Protein AF-A0A949B3C5-F1 (afdb_monomer_lite)

Secondary structure (DSSP, 8-state):
--HHHHH-SSTT-HHHHHHHHHHHHHHHHHHHHHHHHHHHHHHHHHHHHHHHHHHHHHHHHHHHHHHHHHHHHHHHHHHHHHHHHHHHHHHHHHHHHHHHHTHHHHHHHHHHHHHHHHHHHHHH-PPPPPPPTHHHHHHHHTTS-----HHHHHHHHHHHHHHHHHHHHHHHHHHHHHHHHHHHHHHHHHHHHHHHHHHHHHHHHHHHHHHHH-

Sequence (214 aa):
MSLTDLLNIVPGYPLLSILIWFVVAIAMLYLARYPAHRAIKSLSRVIHHGMRLASRSVLLAEERLVHRNKEVLLAAGRESLERLIEREFQRVDAVVKRDLSGYPALQHTLAEQITRIDEDYRESAELPPPPPTWVNAVKAIVKIPFNNDPTVANIFKEIHKSITKQYKSTMDEYRKSTGARHALLRQMMPYWRKLTQTLDQVGKKISGLQERAT

Foldseek 3Di:
DDPVVVQCPDPPDNPVSVVVVVVVVVVVVVVCVVVVVVVVVVVVVVVVVVVVVVVVVVVVVVVVVVVVVVVVVVVVVVVVVVVVVVVVVVVLVVVCCVLCVCVVVLVVLLVVLVVLLVVLVVLLDDDPDPDDPCVVVVVVLVPDDDPPDVVVVVVVVVVVVVVVVVVVVVVVVVVVSVVVNVVSVVVSVVSVVVNVVSVVVVVVSVVVSVVVVD

Structure (mmCIF, N/CA/C/O backbone):
data_AF-A0A949B3C5-F1
#
_entry.id   AF-A0A949B3C5-F1
#
loop_
_atom_site.group_PDB
_atom_site.id
_atom_site.type_symbol
_atom_site.label_atom_id
_atom_site.label_alt_id
_atom_site.label_comp_id
_atom_site.label_asym_id
_atom_site.label_entity_id
_atom_site.label_seq_id
_atom_site.pdbx_PDB_ins_code
_atom_site.Cartn_x
_atom_site.Cartn_y
_atom_site.Cartn_z
_atom_site.occupancy
_atom_site.B_iso_or_equiv
_atom_site.auth_seq_id
_atom_site.auth_comp_id
_atom_site.auth_asym_id
_atom_site.auth_atom_id
_atom_site.pdbx_PDB_model_num
ATOM 1 N N . MET A 1 1 ? 29.087 26.812 -85.350 1.00 53.78 1 MET A N 1
ATOM 2 C CA . MET A 1 1 ? 29.737 25.620 -85.934 1.00 53.78 1 MET A CA 1
ATOM 3 C C . MET A 1 1 ? 28.791 24.457 -85.746 1.00 53.78 1 MET A C 1
ATOM 5 O O . MET A 1 1 ? 28.348 24.253 -84.619 1.00 53.78 1 MET A O 1
ATOM 9 N N . SER A 1 2 ? 28.386 23.788 -86.824 1.00 62.84 2 SER A N 1
ATOM 10 C CA . SER A 1 2 ? 27.485 22.639 -86.708 1.00 62.84 2 SER A CA 1
ATOM 11 C C . SER A 1 2 ? 28.242 21.454 -86.086 1.00 62.84 2 SER A C 1
ATOM 13 O O . SER A 1 2 ? 29.454 21.335 -86.262 1.00 62.84 2 SER A O 1
ATOM 15 N N . LEU A 1 3 ? 27.560 20.577 -85.337 1.00 63.81 3 LEU A N 1
ATOM 16 C CA . LEU A 1 3 ? 28.175 19.363 -84.760 1.00 63.81 3 LEU A CA 1
ATOM 17 C C . LEU A 1 3 ? 28.848 18.493 -85.836 1.00 63.81 3 LEU A C 1
ATOM 19 O O . LEU A 1 3 ? 29.855 17.839 -85.580 1.00 63.81 3 LEU A O 1
ATOM 23 N N . THR A 1 4 ? 28.312 18.539 -87.052 1.00 68.62 4 THR A N 1
ATOM 24 C CA . THR A 1 4 ? 28.838 17.867 -88.238 1.00 68.62 4 THR A CA 1
ATOM 25 C C . THR A 1 4 ? 30.156 18.464 -88.733 1.00 68.62 4 THR A C 1
ATOM 27 O O . THR A 1 4 ? 31.020 17.701 -89.154 1.00 68.62 4 THR A O 1
ATOM 30 N N . ASP A 1 5 ? 30.370 19.778 -88.603 1.00 67.50 5 ASP A N 1
ATOM 31 C CA . ASP A 1 5 ? 31.655 20.418 -88.946 1.00 67.50 5 ASP A CA 1
ATOM 32 C C . ASP A 1 5 ? 32.752 20.064 -87.931 1.00 67.50 5 ASP A C 1
ATOM 34 O O . ASP A 1 5 ? 33.927 19.987 -88.271 1.00 67.50 5 ASP A O 1
ATOM 38 N N . LEU A 1 6 ? 32.366 19.821 -86.676 1.00 67.50 6 LEU A N 1
ATOM 39 C CA . LEU A 1 6 ? 33.277 19.479 -85.578 1.00 67.50 6 LEU A CA 1
ATOM 40 C C . LEU A 1 6 ? 33.727 18.004 -85.635 1.00 67.50 6 LEU A C 1
ATOM 42 O O . LEU A 1 6 ? 34.849 17.667 -85.260 1.00 67.50 6 LEU A O 1
ATOM 46 N N . LEU A 1 7 ? 32.864 17.122 -86.147 1.00 68.38 7 LEU A N 1
ATOM 47 C CA . LEU A 1 7 ? 33.151 15.700 -86.368 1.00 68.38 7 LEU A CA 1
ATOM 48 C C . LEU A 1 7 ? 33.960 15.427 -87.644 1.00 68.38 7 LEU A C 1
ATOM 50 O O . LEU A 1 7 ? 34.532 14.343 -87.761 1.00 68.38 7 LEU A O 1
ATOM 54 N N . ASN A 1 8 ? 34.028 16.372 -88.586 1.00 73.62 8 ASN A N 1
ATOM 55 C CA . ASN A 1 8 ? 34.658 16.192 -89.895 1.00 73.62 8 ASN A CA 1
ATOM 56 C C . ASN A 1 8 ? 35.977 16.983 -89.990 1.00 73.62 8 ASN A C 1
ATOM 58 O O . ASN A 1 8 ? 36.067 18.009 -90.657 1.00 73.62 8 ASN A O 1
ATOM 62 N N . ILE A 1 9 ? 37.009 16.496 -89.292 1.00 73.25 9 ILE A N 1
ATOM 63 C CA . ILE A 1 9 ? 38.330 17.141 -89.177 1.00 73.25 9 ILE A CA 1
ATOM 64 C C . ILE A 1 9 ? 39.054 17.186 -90.537 1.00 73.25 9 ILE A C 1
ATOM 66 O O . ILE A 1 9 ? 39.850 18.089 -90.786 1.00 73.25 9 ILE A O 1
ATOM 70 N N . VAL A 1 10 ? 38.771 16.223 -91.425 1.00 76.38 10 VAL A N 1
ATOM 71 C CA . VAL A 1 10 ? 39.363 16.120 -92.768 1.00 76.38 10 VAL A CA 1
ATOM 72 C C . VAL A 1 10 ? 38.254 16.182 -93.830 1.00 76.38 10 VAL A C 1
ATOM 74 O O . VAL A 1 10 ? 37.522 15.201 -93.997 1.00 76.38 10 VAL A O 1
ATOM 77 N N . PRO A 1 11 ? 38.112 17.294 -94.576 1.00 70.88 11 PRO A N 1
ATOM 78 C CA . PRO A 1 11 ? 37.080 17.414 -95.601 1.00 70.88 11 PRO A CA 1
ATOM 79 C C . PRO A 1 11 ? 37.358 16.454 -96.771 1.00 70.88 11 PRO A C 1
ATOM 81 O O . PRO A 1 11 ? 38.451 16.440 -97.330 1.00 70.88 11 PRO A O 1
ATOM 84 N N . GLY A 1 12 ? 36.362 15.637 -97.134 1.00 71.94 12 GLY A N 1
ATOM 85 C CA . GLY A 1 12 ? 36.414 14.695 -98.266 1.00 71.94 12 GLY A CA 1
ATOM 86 C C . GLY A 1 12 ? 36.591 13.213 -97.903 1.00 71.94 12 GLY A C 1
ATOM 87 O O . GLY A 1 12 ? 36.275 12.363 -98.731 1.00 71.94 12 GLY A O 1
ATOM 88 N N . TYR A 1 13 ? 37.002 12.877 -96.670 1.00 77.50 13 TYR A N 1
ATOM 89 C CA . TYR A 1 13 ? 37.226 11.485 -96.235 1.00 77.50 13 TYR A CA 1
ATOM 90 C C . TYR A 1 13 ? 36.611 11.196 -94.847 1.00 77.50 13 TYR A C 1
ATOM 92 O O . TYR A 1 13 ? 37.322 11.192 -93.837 1.00 77.50 13 TYR A O 1
ATOM 100 N N . PRO A 1 14 ? 35.298 10.900 -94.763 1.00 78.00 14 PRO A N 1
ATOM 101 C CA . PRO A 1 14 ? 34.593 10.741 -93.484 1.00 78.00 14 PRO A CA 1
ATOM 102 C C . PRO A 1 14 ? 35.113 9.567 -92.637 1.00 78.00 14 PRO A C 1
ATOM 104 O O . PRO A 1 14 ? 35.165 9.667 -91.412 1.00 78.00 14 PRO A O 1
ATOM 107 N N . LEU A 1 15 ? 35.570 8.476 -93.271 1.00 78.50 15 LEU A N 1
ATOM 108 C CA . LEU A 1 15 ? 36.165 7.331 -92.565 1.00 78.50 15 LEU A CA 1
ATOM 109 C C . LEU A 1 15 ? 37.435 7.712 -91.786 1.00 78.50 15 LEU A C 1
ATOM 111 O O . LEU A 1 15 ? 37.664 7.203 -90.691 1.00 78.50 15 LEU A O 1
ATOM 115 N N . LEU A 1 16 ? 38.253 8.608 -92.341 1.00 80.62 16 LEU A N 1
ATOM 116 C CA . LEU A 1 16 ? 39.526 9.026 -91.749 1.00 80.62 16 LEU A CA 1
ATOM 117 C C . LEU A 1 16 ? 39.295 9.876 -90.495 1.00 80.62 16 LEU A C 1
ATOM 119 O O . LEU A 1 16 ? 39.964 9.677 -89.484 1.00 80.62 16 LEU A O 1
ATOM 123 N N . SER A 1 17 ? 38.293 10.757 -90.528 1.00 83.88 17 SER A N 1
ATOM 124 C CA . SER A 1 17 ? 37.901 11.558 -89.363 1.00 83.88 17 SER A CA 1
ATOM 125 C C . SER A 1 17 ? 37.381 10.687 -88.211 1.00 83.88 17 SER A C 1
ATOM 127 O O . SER A 1 17 ? 37.770 10.885 -87.061 1.00 83.88 17 SER A O 1
ATOM 129 N N . ILE A 1 18 ? 36.565 9.667 -88.513 1.00 84.62 18 ILE A N 1
ATOM 130 C CA . ILE A 1 18 ? 36.078 8.698 -87.514 1.00 84.62 18 ILE A CA 1
ATOM 131 C C . ILE A 1 18 ? 37.244 7.926 -86.890 1.00 84.62 18 ILE A C 1
ATOM 133 O O . ILE A 1 18 ? 37.287 7.760 -85.673 1.00 84.62 18 ILE A O 1
ATOM 137 N N . LEU A 1 19 ? 38.209 7.482 -87.700 1.00 87.12 19 LEU A N 1
ATOM 138 C CA . LEU A 1 19 ? 39.382 6.755 -87.215 1.00 87.12 19 LEU A CA 1
ATOM 139 C C . LEU A 1 19 ? 40.259 7.624 -86.297 1.00 87.12 19 LEU A C 1
ATOM 141 O O . LEU A 1 19 ? 40.711 7.151 -85.254 1.00 87.12 19 LEU A O 1
ATOM 145 N N . ILE A 1 20 ? 40.445 8.904 -86.630 1.00 87.25 20 ILE A N 1
ATOM 146 C CA . ILE A 1 20 ? 41.168 9.861 -85.779 1.00 87.25 20 ILE A CA 1
ATOM 147 C C . ILE A 1 20 ? 40.437 10.052 -84.445 1.00 87.25 20 ILE A C 1
ATOM 149 O O . ILE A 1 20 ? 41.052 9.913 -83.387 1.00 87.25 20 ILE A O 1
ATOM 153 N N . TRP A 1 21 ? 39.125 10.300 -84.467 1.00 88.94 21 TRP A N 1
ATOM 154 C CA . TRP A 1 21 ? 38.325 10.421 -83.244 1.00 88.94 21 TRP A CA 1
ATOM 155 C C . TRP A 1 21 ? 38.331 9.144 -82.405 1.00 88.94 21 TRP A C 1
ATOM 157 O O . TRP A 1 21 ? 38.366 9.222 -81.179 1.00 88.94 21 TRP A O 1
ATOM 167 N N . PHE A 1 22 ? 38.355 7.974 -83.041 1.00 90.44 22 PHE A N 1
ATOM 168 C CA . PHE A 1 22 ? 38.461 6.691 -82.356 1.00 90.44 22 PHE A CA 1
ATOM 169 C C . PHE A 1 22 ? 39.796 6.555 -81.608 1.00 90.44 22 PHE A C 1
ATOM 171 O O . PHE A 1 22 ? 39.809 6.194 -80.431 1.00 90.44 22 PHE A O 1
ATOM 178 N N . VAL A 1 23 ? 40.915 6.922 -82.241 1.00 92.62 23 VAL A N 1
ATOM 179 C CA . VAL A 1 23 ? 42.237 6.934 -81.590 1.00 92.62 23 VAL A CA 1
ATOM 180 C C . VAL A 1 23 ? 42.290 7.959 -80.450 1.00 92.62 23 VAL A C 1
ATOM 182 O O . VAL A 1 23 ? 42.778 7.641 -79.364 1.00 92.62 23 VAL A O 1
ATOM 185 N N . VAL A 1 24 ? 41.737 9.160 -80.652 1.00 92.25 24 VAL A N 1
ATOM 186 C CA . VAL A 1 24 ? 41.641 10.197 -79.608 1.00 92.25 24 VAL A CA 1
ATOM 187 C C . VAL A 1 24 ? 40.790 9.718 -78.429 1.00 92.25 24 VAL A C 1
ATOM 189 O O . VAL A 1 24 ? 41.190 9.888 -77.277 1.00 92.25 24 VAL A O 1
ATOM 192 N N . ALA A 1 25 ? 39.656 9.064 -78.688 1.00 92.12 25 ALA A N 1
ATOM 193 C CA . ALA A 1 25 ? 38.795 8.502 -77.653 1.00 92.12 25 ALA A CA 1
ATOM 194 C C . ALA A 1 25 ? 39.516 7.414 -76.843 1.00 92.12 25 ALA A C 1
ATOM 196 O O . ALA A 1 25 ? 39.446 7.423 -75.614 1.00 92.12 25 ALA A O 1
ATOM 197 N N . ILE A 1 26 ? 40.266 6.519 -77.496 1.00 93.31 26 ILE A N 1
ATOM 198 C CA . ILE A 1 26 ? 41.080 5.504 -76.810 1.00 93.31 26 ILE A CA 1
ATOM 199 C C . ILE A 1 26 ? 42.141 6.162 -75.923 1.00 93.31 26 ILE A C 1
ATOM 201 O O . ILE A 1 26 ? 42.284 5.781 -74.760 1.00 93.31 26 ILE A O 1
ATOM 205 N N . ALA A 1 27 ? 42.860 7.166 -76.432 1.00 92.94 27 ALA A N 1
ATOM 206 C CA . ALA A 1 27 ? 43.873 7.883 -75.660 1.00 92.94 27 ALA A CA 1
ATOM 207 C C . ALA A 1 27 ? 43.261 8.598 -74.440 1.00 92.94 27 ALA A C 1
ATOM 209 O O . ALA A 1 27 ? 43.797 8.515 -73.331 1.00 92.94 27 ALA A O 1
ATOM 210 N N . MET A 1 28 ? 42.098 9.234 -74.619 1.00 93.88 28 MET A N 1
ATOM 211 C CA . MET A 1 28 ? 41.355 9.887 -73.541 1.00 93.88 28 MET A CA 1
ATOM 212 C C . MET A 1 28 ? 40.891 8.879 -72.481 1.00 93.88 28 MET A C 1
ATOM 214 O O . MET A 1 28 ? 41.087 9.110 -71.288 1.00 93.88 28 MET A O 1
ATOM 218 N N . LEU A 1 29 ? 40.341 7.733 -72.894 1.00 92.31 29 LEU A N 1
ATOM 219 C CA . LEU A 1 29 ? 39.938 6.654 -71.985 1.00 92.31 29 LEU A CA 1
ATOM 220 C C . LEU A 1 29 ? 41.136 6.048 -71.244 1.00 92.31 29 LEU A C 1
ATOM 222 O O . LEU A 1 29 ? 41.029 5.721 -70.060 1.00 92.31 29 LEU A O 1
ATOM 226 N N . TYR A 1 30 ? 42.289 5.935 -71.903 1.00 93.62 30 TYR A N 1
ATOM 227 C CA . TYR A 1 30 ? 43.511 5.428 -71.287 1.00 93.62 30 TYR A CA 1
ATOM 228 C C . TYR A 1 30 ? 44.029 6.368 -70.190 1.00 93.62 30 TYR A C 1
ATOM 230 O O . TYR A 1 30 ? 44.325 5.917 -69.082 1.00 93.62 30 TYR A O 1
ATOM 238 N N . LEU A 1 31 ? 44.053 7.680 -70.452 1.00 93.00 31 LEU A N 1
ATOM 239 C CA . LEU A 1 31 ? 44.398 8.699 -69.453 1.00 93.00 31 LEU A CA 1
ATOM 240 C C . LEU A 1 31 ? 43.369 8.752 -68.310 1.00 93.00 31 LEU A C 1
ATOM 242 O O . LEU A 1 31 ? 43.742 8.873 -67.142 1.00 93.00 31 LEU A O 1
ATOM 246 N N . ALA A 1 32 ? 42.079 8.590 -68.622 1.00 93.94 32 ALA A N 1
ATOM 247 C CA . ALA A 1 32 ? 40.991 8.580 -67.644 1.00 93.94 32 ALA A CA 1
ATOM 248 C C . ALA A 1 32 ? 40.922 7.293 -66.800 1.00 93.94 32 ALA A C 1
ATOM 250 O O . ALA A 1 32 ? 40.300 7.284 -65.734 1.00 93.94 32 ALA A O 1
ATOM 251 N N . ARG A 1 33 ? 41.591 6.208 -67.215 1.00 92.56 33 ARG A N 1
ATOM 252 C CA . ARG A 1 33 ? 41.596 4.927 -66.493 1.00 92.56 33 ARG A CA 1
ATOM 253 C C . ARG A 1 33 ? 42.003 5.102 -65.032 1.00 92.56 33 ARG A C 1
ATOM 255 O O . ARG A 1 33 ? 41.329 4.581 -64.143 1.00 92.56 33 ARG A O 1
ATOM 262 N N . TYR A 1 34 ? 43.090 5.825 -64.775 1.00 92.31 34 TYR A N 1
ATOM 263 C CA . TYR A 1 34 ? 43.612 6.025 -63.423 1.00 92.31 34 TYR A CA 1
ATOM 264 C C . TYR A 1 34 ? 42.664 6.835 -62.513 1.00 92.31 34 TYR A C 1
ATOM 266 O O . TYR A 1 34 ? 42.317 6.324 -61.440 1.00 92.31 34 TYR A O 1
ATOM 274 N N . PRO A 1 35 ? 42.178 8.037 -62.899 1.00 93.81 35 PRO A N 1
ATOM 275 C CA . PRO A 1 35 ? 41.217 8.775 -62.081 1.00 93.81 35 PRO A CA 1
ATOM 276 C C . PRO A 1 35 ? 39.889 8.024 -61.911 1.00 93.81 35 PRO A C 1
ATOM 278 O O . PRO A 1 35 ? 39.345 8.046 -60.809 1.00 93.81 35 PRO A O 1
ATOM 281 N N . ALA A 1 36 ? 39.411 7.282 -62.919 1.00 94.69 36 ALA A N 1
ATOM 282 C CA . ALA A 1 36 ? 38.200 6.466 -62.799 1.00 94.69 36 ALA A CA 1
ATOM 283 C C . ALA A 1 36 ? 38.348 5.356 -61.742 1.00 94.69 36 ALA A C 1
ATOM 285 O O . ALA A 1 36 ? 37.518 5.239 -60.840 1.00 94.69 36 ALA A O 1
ATOM 286 N N . HIS A 1 37 ? 39.445 4.588 -61.772 1.00 94.88 37 HIS A N 1
ATOM 287 C CA . HIS A 1 37 ? 39.705 3.567 -60.747 1.00 94.88 37 HIS A CA 1
ATOM 288 C C . HIS A 1 37 ? 39.862 4.188 -59.356 1.00 94.88 37 HIS A C 1
ATOM 290 O O . HIS A 1 37 ? 39.408 3.615 -58.363 1.00 94.88 37 HIS A O 1
ATOM 296 N N . ARG A 1 38 ? 40.493 5.366 -59.265 1.00 95.19 38 ARG A N 1
ATOM 297 C CA . ARG A 1 38 ? 40.634 6.093 -58.000 1.00 95.19 38 ARG A CA 1
ATOM 298 C C . ARG A 1 38 ? 39.275 6.537 -57.457 1.00 95.19 38 ARG A C 1
ATOM 300 O O . ARG A 1 38 ? 39.037 6.332 -56.269 1.00 95.19 38 ARG A O 1
ATOM 307 N N . ALA A 1 39 ? 38.397 7.065 -58.311 1.00 96.12 39 ALA A N 1
ATOM 308 C CA . ALA A 1 39 ? 37.045 7.492 -57.955 1.00 96.12 39 ALA A CA 1
ATOM 309 C C . ALA A 1 39 ? 36.181 6.317 -57.470 1.00 96.12 39 ALA A C 1
ATOM 311 O O . ALA A 1 39 ? 35.559 6.406 -56.410 1.00 96.12 39 ALA A O 1
ATOM 312 N N . ILE A 1 40 ? 36.213 5.181 -58.177 1.00 95.81 40 ILE A N 1
ATOM 313 C CA . ILE A 1 40 ? 35.486 3.965 -57.778 1.00 95.81 40 ILE A CA 1
ATOM 314 C C . ILE A 1 40 ? 35.999 3.457 -56.425 1.00 95.81 40 ILE A C 1
ATOM 316 O O . ILE A 1 40 ? 35.208 3.174 -55.525 1.00 95.81 40 ILE A O 1
ATOM 320 N N . LYS A 1 41 ? 37.324 3.399 -56.228 1.00 96.56 41 LYS A N 1
ATOM 321 C CA . LYS A 1 41 ? 37.919 2.977 -54.948 1.00 96.56 41 LYS A CA 1
ATOM 322 C C . LYS A 1 41 ? 37.603 3.944 -53.806 1.00 96.56 41 LYS A C 1
ATOM 324 O O . LYS A 1 41 ? 37.410 3.498 -52.677 1.00 96.56 41 LYS A O 1
ATOM 329 N N . SER A 1 42 ? 37.575 5.259 -54.035 1.00 96.12 42 SER A N 1
ATOM 330 C CA . SER A 1 42 ? 37.163 6.210 -52.992 1.00 96.12 42 SER A CA 1
ATOM 331 C C . SER A 1 42 ? 35.684 6.079 -52.660 1.00 96.12 42 SER A C 1
ATOM 333 O O . SER A 1 42 ? 35.355 6.030 -51.480 1.00 96.12 42 SER A O 1
ATOM 335 N N . LEU A 1 43 ? 34.815 5.943 -53.665 1.00 96.81 43 LEU A N 1
ATOM 336 C CA . LEU A 1 43 ? 33.380 5.766 -53.458 1.00 96.81 43 LEU A CA 1
ATOM 337 C C . LEU A 1 43 ? 33.087 4.476 -52.685 1.00 96.81 43 LEU A C 1
ATOM 339 O O . LEU A 1 43 ? 32.394 4.505 -51.672 1.00 96.81 43 LEU A O 1
ATOM 343 N N . SER A 1 44 ? 33.700 3.364 -53.098 1.00 96.44 44 SER A N 1
ATOM 344 C CA . SER A 1 44 ? 33.599 2.080 -52.399 1.00 96.44 44 SER A CA 1
ATOM 345 C C . SER A 1 44 ? 34.064 2.188 -50.944 1.00 96.44 44 SER A C 1
ATOM 347 O O . SER A 1 44 ? 33.389 1.691 -50.042 1.00 96.44 44 SER A O 1
ATOM 349 N N . ARG A 1 45 ? 35.163 2.911 -50.680 1.00 96.88 45 ARG A N 1
ATOM 350 C CA . ARG A 1 45 ? 35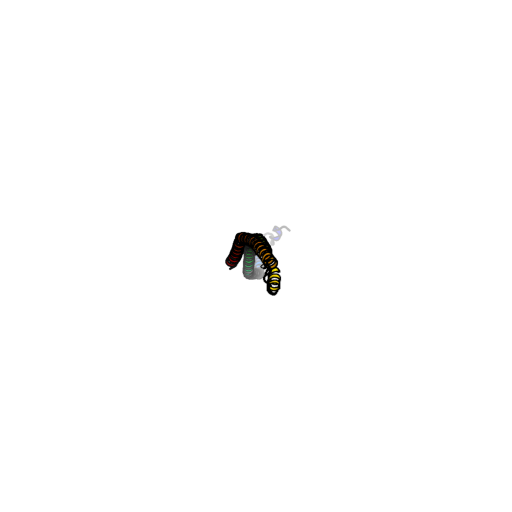.621 3.162 -49.308 1.00 96.88 45 ARG A CA 1
ATOM 351 C C . ARG A 1 45 ? 34.612 3.981 -48.512 1.00 96.88 45 ARG A C 1
ATOM 353 O O . ARG A 1 45 ? 34.336 3.602 -47.382 1.00 96.88 45 ARG A O 1
ATOM 360 N N . VAL A 1 46 ? 34.057 5.059 -49.058 1.00 97.62 46 VAL A N 1
ATOM 361 C CA . VAL A 1 46 ? 33.054 5.876 -48.350 1.00 97.62 46 VAL A CA 1
ATOM 362 C C . VAL A 1 46 ? 31.832 5.035 -47.987 1.00 97.62 46 VAL A C 1
ATOM 364 O O . VAL A 1 46 ? 31.416 5.046 -46.831 1.00 97.62 46 VAL A O 1
ATOM 367 N N . ILE A 1 47 ? 31.324 4.237 -48.930 1.00 97.56 47 ILE A N 1
ATOM 368 C CA . ILE A 1 47 ? 30.192 3.332 -48.693 1.00 97.56 47 ILE A CA 1
ATOM 369 C C . ILE A 1 47 ? 30.536 2.320 -47.595 1.00 97.56 47 ILE A C 1
ATOM 371 O O . ILE A 1 47 ? 29.773 2.168 -46.643 1.00 97.56 47 ILE A O 1
ATOM 375 N N . HIS A 1 48 ? 31.706 1.679 -47.674 1.00 97.12 48 HIS A N 1
ATOM 376 C CA . HIS A 1 48 ? 32.148 0.716 -46.666 1.00 97.12 48 HIS A CA 1
ATOM 377 C C . HIS A 1 48 ? 32.233 1.341 -45.264 1.00 97.12 48 HIS A C 1
ATOM 379 O O . HIS A 1 48 ? 31.738 0.767 -44.295 1.00 97.12 48 HIS A O 1
ATOM 385 N N . HIS A 1 49 ? 32.820 2.535 -45.143 1.00 97.25 49 HIS A N 1
ATOM 386 C CA . HIS A 1 49 ? 32.924 3.224 -43.855 1.00 97.25 49 HIS A CA 1
ATOM 387 C C . HIS A 1 49 ? 31.554 3.680 -43.339 1.00 97.25 49 HIS A C 1
ATOM 389 O O . HIS A 1 49 ? 31.288 3.532 -42.147 1.00 97.25 49 HIS A O 1
ATOM 395 N N . GLY A 1 50 ? 30.671 4.163 -44.218 1.00 97.69 50 GLY A N 1
ATOM 396 C CA . GLY A 1 50 ? 29.297 4.531 -43.873 1.00 97.69 50 GLY A CA 1
ATOM 397 C C . GLY A 1 50 ? 28.500 3.342 -43.339 1.00 97.69 50 GLY A C 1
ATOM 398 O O . GLY A 1 50 ? 27.923 3.427 -42.258 1.00 97.69 50 GLY A O 1
ATOM 399 N N . MET A 1 51 ? 28.554 2.197 -44.026 1.00 97.31 51 MET A N 1
ATOM 400 C CA . MET A 1 51 ? 27.922 0.956 -43.564 1.00 97.31 51 MET A CA 1
ATOM 401 C C . MET A 1 51 ? 28.511 0.466 -42.238 1.00 97.31 51 MET A C 1
ATOM 403 O O . MET A 1 51 ? 27.769 0.041 -41.354 1.00 97.31 51 MET A O 1
ATOM 407 N N . ARG A 1 52 ? 29.834 0.567 -42.050 1.00 97.38 52 ARG A N 1
ATOM 408 C CA . ARG A 1 52 ? 30.482 0.179 -40.788 1.00 97.38 52 ARG A CA 1
ATOM 409 C C . ARG A 1 52 ? 30.035 1.056 -39.618 1.00 97.38 52 ARG A C 1
ATOM 411 O O . ARG A 1 52 ? 29.844 0.548 -38.515 1.00 97.38 52 ARG A O 1
ATOM 418 N N . LEU A 1 53 ? 29.874 2.359 -39.843 1.00 97.75 53 LEU A N 1
ATOM 419 C CA . LEU A 1 53 ? 29.353 3.287 -38.837 1.00 97.75 53 LEU A CA 1
ATOM 420 C C . LEU A 1 53 ? 27.881 3.009 -38.534 1.00 97.75 53 LEU A C 1
ATOM 422 O O . LEU A 1 53 ? 27.532 2.915 -37.362 1.00 97.75 53 LEU A O 1
ATOM 426 N N . ALA A 1 54 ? 27.058 2.798 -39.564 1.00 97.75 54 ALA A N 1
ATOM 427 C CA . ALA A 1 54 ? 25.646 2.460 -39.401 1.00 97.75 54 ALA A CA 1
ATOM 428 C C . ALA A 1 54 ? 25.459 1.156 -38.607 1.00 97.75 54 ALA A C 1
ATOM 430 O O . ALA A 1 54 ? 24.666 1.101 -37.671 1.00 97.75 54 ALA A O 1
ATOM 431 N N . SER A 1 55 ? 26.254 0.125 -38.909 1.00 97.62 55 SER A N 1
ATOM 432 C CA . SER A 1 55 ? 26.254 -1.132 -38.154 1.00 97.62 55 SER A CA 1
ATOM 433 C C . SER A 1 55 ? 26.576 -0.899 -36.674 1.00 97.62 55 SER A C 1
ATOM 435 O O . SER A 1 55 ? 25.826 -1.335 -35.803 1.00 97.62 55 SER A O 1
ATOM 437 N N . ARG A 1 56 ? 27.634 -0.136 -36.373 1.00 96.88 56 ARG A N 1
ATOM 438 C CA . ARG A 1 56 ? 27.984 0.209 -34.987 1.00 96.88 56 ARG A CA 1
ATOM 439 C C . ARG A 1 56 ? 26.897 1.030 -34.296 1.00 96.88 56 ARG A C 1
ATOM 441 O O . ARG A 1 56 ? 26.630 0.798 -33.123 1.00 96.88 56 ARG A O 1
ATOM 448 N N . SER A 1 57 ? 26.263 1.971 -34.996 1.00 97.38 57 SER A N 1
ATOM 449 C CA . SER A 1 57 ? 25.189 2.771 -34.405 1.00 97.38 57 SER A CA 1
ATOM 450 C C . SER A 1 57 ? 23.950 1.941 -34.091 1.00 97.38 57 SER A C 1
ATOM 452 O O . SER A 1 57 ? 23.318 2.196 -33.073 1.00 97.38 57 SER A O 1
ATOM 454 N N . VAL A 1 58 ? 23.629 0.941 -34.922 1.00 97.94 58 VAL A N 1
ATOM 455 C CA . VAL A 1 58 ? 22.516 0.013 -34.671 1.00 97.94 58 VAL A CA 1
ATOM 456 C C . VAL A 1 58 ? 22.796 -0.836 -33.432 1.00 97.94 58 VAL A C 1
ATOM 458 O O . VAL A 1 58 ? 21.939 -0.904 -32.561 1.00 97.94 58 VAL A O 1
ATOM 461 N N . LEU A 1 59 ? 24.009 -1.379 -33.289 1.00 97.12 59 LEU A N 1
ATOM 462 C CA . LEU A 1 59 ? 24.396 -2.149 -32.098 1.00 97.12 59 LEU A CA 1
ATOM 463 C C . LEU A 1 59 ? 24.326 -1.304 -30.810 1.00 97.12 59 LEU A C 1
ATOM 465 O O . LEU A 1 59 ? 23.799 -1.744 -29.794 1.00 97.12 59 LEU A O 1
ATOM 469 N N . LEU A 1 60 ? 24.778 -0.046 -30.855 1.00 97.44 60 LEU A N 1
ATOM 470 C CA . LEU A 1 60 ? 24.658 0.875 -29.713 1.00 97.44 60 LEU A CA 1
ATOM 471 C C . LEU A 1 60 ? 23.215 1.331 -29.447 1.00 97.44 60 LEU A C 1
ATOM 473 O O . LEU A 1 60 ? 22.890 1.777 -28.343 1.00 97.44 60 LEU A O 1
ATOM 477 N N . ALA A 1 61 ? 22.358 1.338 -30.467 1.00 97.88 61 ALA A N 1
ATOM 478 C CA . ALA A 1 61 ? 20.940 1.639 -30.307 1.00 97.88 61 ALA A CA 1
ATOM 479 C C . ALA A 1 61 ? 20.204 0.456 -29.670 1.00 97.88 61 ALA A C 1
ATOM 481 O O . ALA A 1 61 ? 19.374 0.674 -28.793 1.00 97.88 61 ALA A O 1
ATOM 482 N N . GLU A 1 62 ? 20.551 -0.772 -30.052 1.00 97.69 62 GLU A N 1
ATOM 483 C CA . GLU A 1 62 ? 20.045 -2.003 -29.446 1.00 97.69 62 GLU A CA 1
ATOM 484 C C . GLU A 1 62 ? 20.333 -2.043 -27.940 1.00 97.69 62 GLU A C 1
ATOM 486 O O . GLU A 1 62 ? 19.403 -2.170 -27.147 1.00 97.69 62 GLU A O 1
ATOM 491 N N . GLU A 1 63 ? 21.587 -1.829 -27.529 1.00 96.81 63 GLU A N 1
ATOM 492 C CA . GLU A 1 63 ? 21.972 -1.806 -26.110 1.00 96.81 63 GLU A CA 1
ATOM 493 C C . GLU A 1 63 ? 21.163 -0.761 -25.320 1.00 96.81 63 GLU A C 1
ATOM 495 O O . GLU A 1 63 ? 20.599 -1.046 -24.258 1.00 96.81 63 GLU A O 1
ATOM 500 N N . ARG A 1 64 ? 21.008 0.445 -25.881 1.00 97.31 64 ARG A N 1
ATOM 501 C CA . ARG A 1 64 ? 20.188 1.505 -25.277 1.00 97.31 64 ARG A CA 1
ATOM 502 C C . ARG A 1 64 ? 18.711 1.130 -25.187 1.00 97.31 64 ARG A C 1
ATOM 504 O O . ARG A 1 64 ? 18.080 1.434 -24.176 1.00 97.31 64 ARG A O 1
ATOM 511 N N . LEU A 1 65 ? 18.154 0.476 -26.203 1.00 97.81 65 LEU A N 1
ATOM 512 C CA . LEU A 1 65 ? 16.765 0.017 -26.187 1.00 97.81 65 LEU A CA 1
ATOM 513 C C . LEU A 1 65 ? 16.538 -1.064 -25.134 1.00 97.81 65 LEU A C 1
ATOM 515 O O . LEU A 1 65 ? 15.524 -1.011 -24.446 1.00 97.81 65 LEU A O 1
ATOM 519 N N . VAL A 1 66 ? 17.479 -1.991 -24.946 1.00 97.56 66 VAL A N 1
ATOM 520 C CA . VAL A 1 66 ? 17.394 -3.008 -23.886 1.00 97.56 66 VAL A CA 1
ATOM 521 C C . VAL A 1 66 ? 17.358 -2.348 -22.505 1.00 97.56 66 VAL A C 1
ATOM 523 O O . VAL A 1 66 ? 16.493 -2.678 -21.688 1.00 97.56 66 VAL A O 1
ATOM 526 N N . HIS A 1 67 ? 18.225 -1.360 -22.261 1.00 96.81 67 HIS A N 1
ATOM 527 C CA . HIS A 1 67 ? 18.203 -0.587 -21.017 1.00 96.81 67 HIS A CA 1
ATOM 528 C C . HIS A 1 67 ? 16.877 0.158 -20.817 1.00 96.81 67 HIS A C 1
ATOM 530 O O . HIS A 1 67 ? 16.260 0.033 -19.758 1.00 96.81 67 HIS A O 1
ATOM 536 N N . ARG A 1 68 ? 16.387 0.864 -21.843 1.00 97.75 68 ARG A N 1
ATOM 537 C CA . ARG A 1 68 ? 15.111 1.593 -21.768 1.00 97.75 68 ARG A CA 1
ATOM 538 C C . ARG A 1 68 ? 13.915 0.666 -21.595 1.00 97.75 68 ARG A C 1
ATOM 540 O O . ARG A 1 68 ? 13.015 0.994 -20.832 1.00 97.75 68 ARG A O 1
ATOM 547 N N . ASN A 1 69 ? 13.904 -0.497 -22.238 1.00 98.00 69 ASN A N 1
ATOM 548 C CA . ASN A 1 69 ? 12.825 -1.467 -22.086 1.00 98.00 69 ASN A CA 1
ATOM 549 C C . ASN A 1 69 ? 12.767 -2.003 -20.649 1.00 98.00 69 ASN A C 1
ATOM 551 O O . ASN A 1 69 ? 11.690 -2.095 -20.067 1.00 98.00 69 ASN A O 1
ATOM 555 N N . LYS A 1 70 ? 13.926 -2.273 -20.033 1.00 97.38 70 LYS A N 1
ATOM 556 C CA . LYS A 1 70 ? 13.993 -2.644 -18.614 1.00 97.38 70 LYS A CA 1
ATOM 557 C C . LYS A 1 70 ? 13.445 -1.534 -17.714 1.00 97.38 70 LYS A C 1
ATOM 559 O O . LYS A 1 70 ? 12.674 -1.824 -16.805 1.00 97.38 70 LYS A O 1
ATOM 564 N N . GLU A 1 71 ? 13.817 -0.280 -17.960 1.00 97.56 71 GLU A N 1
ATOM 565 C CA . GLU A 1 71 ? 13.299 0.867 -17.202 1.00 97.56 71 GLU A CA 1
ATOM 566 C C . GLU A 1 71 ? 11.781 1.011 -17.341 1.00 97.56 71 GLU A C 1
ATOM 568 O O . GLU A 1 71 ? 11.088 1.153 -16.336 1.00 97.56 71 GLU A O 1
ATOM 573 N N . VAL A 1 72 ? 11.259 0.924 -18.567 1.00 98.25 72 VAL A N 1
ATOM 574 C CA . VAL A 1 72 ? 9.820 1.016 -18.851 1.00 98.25 72 VAL A CA 1
ATOM 575 C C . VAL A 1 72 ? 9.062 -0.137 -18.200 1.00 98.25 72 VAL A C 1
ATOM 577 O O . VAL A 1 72 ? 8.034 0.097 -17.571 1.00 98.25 72 VAL A O 1
ATOM 580 N N . LEU A 1 73 ? 9.580 -1.366 -18.279 1.00 98.06 73 LEU A N 1
ATOM 581 C CA . LEU A 1 73 ? 8.964 -2.531 -17.644 1.00 98.06 73 LEU A CA 1
ATOM 582 C C . LEU A 1 73 ? 8.917 -2.383 -16.118 1.00 98.06 73 LEU A C 1
ATOM 584 O O . LEU A 1 73 ? 7.892 -2.669 -15.503 1.00 98.06 73 LEU A O 1
ATOM 588 N N . LEU A 1 74 ? 10.003 -1.907 -15.502 1.00 98.06 74 LEU A N 1
ATOM 589 C CA . LEU A 1 74 ? 10.048 -1.657 -14.060 1.00 98.06 74 LEU A CA 1
ATOM 590 C C . LEU A 1 74 ? 9.097 -0.530 -13.646 1.00 98.06 74 LEU A C 1
ATOM 592 O O . LEU A 1 74 ? 8.424 -0.655 -12.625 1.00 98.06 74 LEU A O 1
ATOM 596 N N . ALA A 1 75 ? 9.021 0.548 -14.426 1.00 97.75 75 ALA A N 1
ATOM 597 C CA . ALA A 1 75 ? 8.108 1.657 -14.168 1.00 97.75 75 ALA A CA 1
ATOM 598 C C . ALA A 1 75 ? 6.640 1.217 -14.279 1.00 97.75 75 ALA A C 1
ATOM 600 O O . ALA A 1 75 ? 5.864 1.453 -13.356 1.00 97.75 75 ALA A O 1
ATOM 601 N N . ALA A 1 76 ? 6.281 0.498 -15.346 1.00 97.69 76 ALA A N 1
ATOM 602 C CA . ALA A 1 76 ? 4.940 -0.052 -15.531 1.00 97.69 76 ALA A CA 1
ATOM 603 C C . ALA A 1 76 ? 4.576 -1.060 -14.426 1.00 97.69 76 ALA A C 1
ATOM 605 O O . ALA A 1 76 ? 3.459 -1.048 -13.908 1.00 97.69 76 ALA A O 1
ATOM 606 N N . GLY A 1 77 ? 5.532 -1.904 -14.019 1.00 97.81 77 GLY A N 1
ATOM 607 C CA . GLY A 1 77 ? 5.368 -2.823 -12.895 1.00 97.81 77 GLY A CA 1
ATOM 608 C C . GLY A 1 77 ? 5.087 -2.088 -11.584 1.00 97.81 77 GLY A C 1
ATOM 609 O O . GLY A 1 77 ? 4.122 -2.424 -10.898 1.00 97.81 77 GLY A O 1
ATOM 610 N N . ARG A 1 78 ? 5.866 -1.045 -11.266 1.00 97.81 78 ARG A N 1
ATOM 611 C CA . ARG A 1 78 ? 5.648 -0.195 -10.083 1.00 97.81 78 ARG A CA 1
ATOM 612 C C . ARG A 1 78 ? 4.273 0.454 -10.094 1.00 97.81 78 ARG A C 1
ATOM 614 O O . ARG A 1 78 ? 3.546 0.301 -9.124 1.00 97.81 78 ARG A O 1
ATOM 621 N N . GLU A 1 79 ? 3.884 1.080 -11.199 1.00 97.81 79 GLU A N 1
ATOM 622 C CA . GLU A 1 79 ? 2.573 1.722 -11.323 1.00 97.81 79 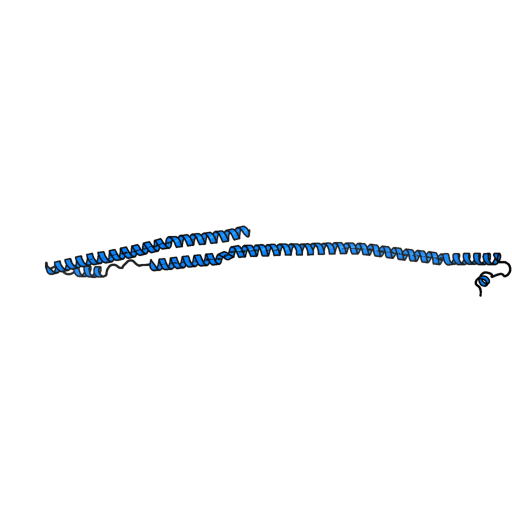GLU A CA 1
ATOM 623 C C . GLU A 1 79 ? 1.423 0.713 -11.147 1.00 97.81 79 GLU A C 1
ATOM 625 O O . GLU A 1 79 ? 0.432 0.985 -10.468 1.00 97.81 79 GLU A O 1
ATOM 630 N N . SER A 1 80 ? 1.553 -0.490 -11.717 1.00 97.06 80 SER A N 1
ATOM 631 C CA . SER A 1 80 ? 0.544 -1.543 -11.555 1.00 97.06 80 SER A CA 1
ATOM 632 C C . SER A 1 80 ? 0.411 -2.016 -10.101 1.00 97.06 80 SER A C 1
ATOM 634 O O . SER A 1 80 ? -0.709 -2.233 -9.628 1.00 97.06 80 SER A O 1
ATOM 636 N N . LEU A 1 81 ? 1.539 -2.130 -9.389 1.00 97.06 81 LEU A N 1
ATOM 637 C CA . LEU A 1 81 ? 1.585 -2.500 -7.978 1.00 97.06 81 LEU A CA 1
ATOM 638 C C . LEU A 1 81 ? 1.033 -1.383 -7.099 1.00 97.06 81 LEU A C 1
ATOM 640 O O . LEU A 1 81 ? 0.220 -1.671 -6.231 1.00 97.06 81 LEU A O 1
ATOM 644 N N . GLU A 1 82 ? 1.386 -0.125 -7.355 1.00 97.25 82 GLU A N 1
ATOM 645 C CA . GLU A 1 82 ? 0.827 1.035 -6.652 1.00 97.25 82 GLU A CA 1
ATOM 646 C C . GLU A 1 82 ? -0.697 1.074 -6.774 1.00 97.25 82 GLU A C 1
ATOM 648 O O . GLU A 1 82 ? -1.393 1.178 -5.769 1.00 97.25 82 GLU A O 1
ATOM 653 N N . ARG A 1 83 ? -1.247 0.873 -7.979 1.00 97.12 83 ARG A N 1
ATOM 654 C CA . ARG A 1 83 ? -2.706 0.796 -8.176 1.00 97.12 83 ARG A CA 1
ATOM 655 C C . ARG A 1 83 ? -3.347 -0.402 -7.473 1.00 97.12 83 ARG A C 1
ATOM 657 O O . ARG A 1 83 ? -4.536 -0.367 -7.156 1.00 97.12 83 ARG A O 1
ATOM 664 N N . LEU A 1 84 ? -2.628 -1.511 -7.308 1.00 97.06 84 LEU A N 1
ATOM 665 C CA . LEU A 1 84 ? -3.120 -2.664 -6.550 1.00 97.06 84 LEU A CA 1
ATOM 666 C C . LEU A 1 84 ? -3.111 -2.359 -5.051 1.00 97.06 84 LEU A C 1
ATOM 668 O O . LEU A 1 84 ? -4.129 -2.566 -4.399 1.00 97.06 84 LEU A O 1
ATOM 672 N N . ILE A 1 85 ? -2.010 -1.805 -4.543 1.00 96.81 85 ILE A N 1
ATOM 673 C CA . ILE A 1 85 ? -1.852 -1.380 -3.150 1.00 96.81 85 ILE A CA 1
ATOM 674 C C . ILE A 1 85 ? -2.915 -0.347 -2.786 1.00 96.81 85 ILE A C 1
ATOM 676 O O . ILE A 1 85 ? -3.576 -0.518 -1.772 1.00 96.81 85 ILE A O 1
ATOM 680 N N . GLU A 1 86 ? -3.150 0.664 -3.624 1.00 97.00 86 GLU A N 1
ATOM 681 C CA . GLU A 1 86 ? -4.183 1.678 -3.385 1.00 97.00 86 GLU A CA 1
ATOM 682 C C . GLU A 1 86 ? -5.572 1.037 -3.280 1.00 97.00 86 GLU A C 1
ATOM 684 O O . GLU A 1 86 ? -6.331 1.321 -2.359 1.00 97.00 86 GLU A O 1
ATOM 689 N N . ARG A 1 87 ? -5.903 0.100 -4.178 1.00 96.69 87 ARG A N 1
ATOM 690 C CA . ARG A 1 87 ? -7.186 -0.618 -4.119 1.00 96.69 87 ARG A CA 1
ATOM 691 C C . ARG A 1 87 ? -7.327 -1.458 -2.854 1.00 96.69 87 ARG A C 1
ATOM 693 O O . ARG A 1 87 ? -8.411 -1.479 -2.272 1.00 96.69 87 ARG A O 1
ATOM 700 N N . GLU A 1 88 ? -6.268 -2.144 -2.434 1.00 94.00 88 GLU A N 1
ATOM 701 C CA . GLU A 1 88 ? -6.284 -2.893 -1.176 1.00 94.00 88 GLU A CA 1
ATOM 702 C C . GLU A 1 88 ? -6.354 -1.960 0.033 1.00 94.00 88 GLU A C 1
ATOM 704 O O . GLU A 1 88 ? -7.101 -2.244 0.962 1.00 94.00 88 GLU A O 1
ATOM 709 N N . PHE A 1 89 ? -5.688 -0.806 0.001 1.00 95.50 89 PHE A N 1
ATOM 710 C CA . PHE A 1 89 ? -5.774 0.193 1.061 1.00 95.50 89 PHE A CA 1
ATOM 711 C C . PHE A 1 89 ? -7.200 0.733 1.206 1.00 95.50 89 PHE A C 1
ATOM 713 O O . PHE A 1 89 ? -7.748 0.727 2.305 1.00 95.50 89 PHE A O 1
ATOM 720 N N . GLN A 1 90 ? -7.852 1.097 0.096 1.00 94.69 90 GLN A N 1
ATOM 721 C CA . GLN A 1 90 ? -9.260 1.512 0.088 1.00 94.69 90 GLN A CA 1
ATOM 722 C C . GLN A 1 90 ? -10.192 0.397 0.586 1.00 94.69 90 GLN A C 1
ATOM 724 O O . GLN A 1 90 ? -11.144 0.655 1.325 1.00 94.69 90 GLN A O 1
ATOM 729 N N . ARG A 1 91 ? -9.923 -0.863 0.216 1.00 93.81 91 ARG A N 1
ATOM 730 C CA . ARG A 1 91 ? -10.691 -2.014 0.711 1.00 93.81 91 ARG A CA 1
ATOM 731 C C . ARG A 1 91 ? -10.525 -2.187 2.220 1.00 93.81 91 ARG A C 1
ATOM 733 O O . ARG A 1 91 ? -11.525 -2.376 2.912 1.00 93.81 91 ARG A O 1
ATOM 740 N N . VAL A 1 92 ? -9.293 -2.137 2.719 1.00 90.75 92 VAL A N 1
ATOM 741 C CA . VAL A 1 92 ? -8.984 -2.255 4.148 1.00 90.75 92 VAL A CA 1
ATOM 742 C C . VAL A 1 92 ? -9.628 -1.104 4.917 1.00 90.75 92 VAL A C 1
ATOM 744 O O . VAL A 1 92 ? -10.323 -1.367 5.893 1.00 90.75 92 VAL A O 1
ATOM 747 N N . ASP A 1 93 ? -9.505 0.141 4.449 1.00 89.38 93 ASP A N 1
ATOM 748 C CA . ASP A 1 93 ? -10.152 1.310 5.061 1.00 89.38 93 ASP A CA 1
ATOM 749 C C . ASP A 1 93 ? -11.678 1.146 5.131 1.00 89.38 93 ASP A C 1
ATOM 751 O O . ASP A 1 93 ? -12.283 1.370 6.180 1.00 89.38 93 ASP A O 1
ATOM 755 N N . ALA A 1 94 ? -12.312 0.671 4.054 1.00 90.19 94 ALA A N 1
ATOM 756 C CA . ALA A 1 94 ? -13.749 0.410 4.042 1.00 90.19 94 ALA A CA 1
ATOM 757 C C . ALA A 1 94 ? -14.163 -0.669 5.060 1.00 90.19 94 ALA A C 1
ATOM 759 O O . ALA A 1 94 ? -15.181 -0.515 5.742 1.00 90.19 94 ALA A O 1
ATOM 760 N N . VAL A 1 95 ? -13.380 -1.746 5.195 1.00 86.06 95 VAL A N 1
ATOM 761 C CA . VAL A 1 95 ? -13.621 -2.797 6.199 1.00 86.06 95 VAL A CA 1
ATOM 762 C C . VAL A 1 95 ? -13.442 -2.248 7.612 1.00 86.06 95 VAL A C 1
ATOM 764 O O . VAL A 1 95 ? -14.330 -2.430 8.442 1.00 86.06 95 VAL A O 1
ATOM 767 N N . VAL A 1 96 ? -12.357 -1.519 7.875 1.00 85.12 96 VAL A N 1
ATOM 768 C CA . VAL A 1 96 ? -12.078 -0.918 9.186 1.00 85.12 96 VAL A CA 1
ATOM 769 C C . VAL A 1 96 ? -13.178 0.069 9.574 1.00 85.12 96 VAL A C 1
ATOM 771 O O . VAL A 1 96 ? -13.715 -0.020 10.677 1.00 85.12 96 VAL A O 1
ATOM 774 N N . LYS A 1 97 ? -13.589 0.962 8.667 1.00 84.31 97 LYS A N 1
ATOM 775 C CA . LYS A 1 97 ? -14.707 1.889 8.901 1.00 84.31 97 LYS A CA 1
ATOM 776 C C . LYS A 1 97 ? -16.001 1.152 9.204 1.00 84.31 97 LYS A C 1
ATOM 778 O O . LYS A 1 97 ? -16.694 1.525 10.147 1.00 84.31 97 LYS A O 1
ATOM 783 N N . ARG A 1 98 ? -16.334 0.105 8.446 1.00 83.50 98 ARG A N 1
ATOM 784 C CA . ARG A 1 98 ? -17.532 -0.705 8.702 1.00 83.50 98 ARG A CA 1
ATOM 785 C C . ARG A 1 98 ? -17.478 -1.339 10.089 1.00 83.50 98 ARG A C 1
ATOM 787 O O . ARG A 1 98 ? -18.450 -1.243 10.836 1.00 83.50 98 ARG A O 1
ATOM 794 N N . ASP A 1 99 ? -16.358 -1.945 10.448 1.00 79.00 99 ASP A N 1
ATOM 795 C CA . ASP A 1 99 ? -16.235 -2.711 11.684 1.00 79.00 99 ASP A CA 1
ATOM 796 C C . ASP A 1 99 ? -16.175 -1.784 12.920 1.00 79.00 99 ASP A C 1
ATOM 798 O O . ASP A 1 99 ? -16.804 -2.074 13.946 1.00 79.00 99 ASP A O 1
ATOM 802 N N . LEU A 1 100 ? -15.540 -0.611 12.796 1.00 81.12 100 LEU A N 1
ATOM 803 C CA . LEU A 1 100 ? -15.491 0.425 13.836 1.00 81.12 100 LEU A CA 1
ATOM 804 C C . LEU A 1 100 ? -16.748 1.306 13.899 1.00 81.12 100 LEU A C 1
ATOM 806 O O . LEU A 1 100 ? -17.005 1.900 14.945 1.00 81.12 100 LEU A O 1
ATOM 810 N N . SER A 1 101 ? -17.574 1.368 12.848 1.00 80.69 101 SER A N 1
ATOM 811 C CA . SER A 1 101 ? -18.780 2.221 12.820 1.00 80.69 101 SER A CA 1
ATOM 812 C C . SER A 1 101 ? -19.756 1.934 13.967 1.00 80.69 101 SER A C 1
ATOM 814 O O . SER A 1 101 ? -20.432 2.834 14.458 1.00 80.69 101 SER A O 1
ATOM 816 N N . GLY A 1 102 ? -19.809 0.682 14.432 1.00 80.12 102 GLY A N 1
ATOM 817 C CA . GLY A 1 102 ? -20.666 0.273 15.543 1.00 80.12 102 GLY A CA 1
ATOM 818 C C . GLY A 1 102 ? -20.043 0.451 16.929 1.00 80.12 102 GLY A C 1
ATOM 819 O O . GLY A 1 102 ? -20.723 0.188 17.919 1.00 80.12 102 GLY A O 1
ATOM 820 N N . TYR A 1 103 ? -18.770 0.843 17.029 1.00 79.94 103 TYR A N 1
ATOM 821 C CA . TYR A 1 103 ? -18.080 0.992 18.311 1.00 79.94 103 TYR A CA 1
ATOM 822 C C . TYR A 1 103 ? -18.652 2.132 19.176 1.00 79.94 103 TYR A C 1
ATOM 824 O O . TYR A 1 103 ? -18.943 1.871 20.344 1.00 79.94 103 TYR A O 1
ATOM 832 N N . PRO A 1 104 ? -18.941 3.340 18.642 1.00 81.19 104 PRO A N 1
ATOM 833 C CA . PRO A 1 104 ? -19.547 4.415 19.433 1.00 81.19 104 PRO A CA 1
ATOM 834 C C . PRO A 1 104 ? -20.903 4.027 20.034 1.00 81.19 104 PRO A C 1
ATOM 836 O O . PRO A 1 104 ? -21.175 4.311 21.195 1.00 81.19 104 PRO A O 1
ATOM 839 N N . ALA A 1 105 ? -21.746 3.314 19.280 1.00 82.81 105 ALA A N 1
ATOM 840 C CA . ALA A 1 105 ? -23.045 2.850 19.773 1.00 82.81 105 ALA A CA 1
ATOM 841 C C . ALA A 1 105 ? -22.905 1.838 20.927 1.00 82.81 105 ALA A C 1
ATOM 843 O O . ALA A 1 105 ? -23.642 1.904 21.916 1.00 82.81 105 ALA A O 1
ATOM 844 N N . LEU A 1 106 ? -21.934 0.921 20.826 1.00 83.38 106 LEU A N 1
ATOM 845 C CA . LEU A 1 106 ? -21.609 -0.020 21.901 1.00 83.38 106 LEU A CA 1
ATOM 846 C C . LEU A 1 106 ? -21.082 0.715 23.139 1.00 83.38 106 LEU A C 1
ATOM 848 O O . LEU A 1 106 ? -21.522 0.414 24.247 1.00 83.38 106 LEU A O 1
ATOM 852 N N . GLN A 1 107 ? -20.208 1.708 22.954 1.00 77.88 107 GLN A N 1
ATOM 853 C CA . GLN A 1 107 ? -19.680 2.545 24.032 1.00 77.88 107 GLN A CA 1
ATOM 854 C C . GLN A 1 107 ? -20.786 3.339 24.740 1.00 77.88 107 GLN A C 1
ATOM 856 O O . GLN A 1 107 ? -20.829 3.349 25.968 1.00 77.88 107 GLN A O 1
ATOM 861 N N . HIS A 1 108 ? -21.708 3.953 23.993 1.00 81.75 108 HIS A N 1
ATOM 862 C CA . HIS A 1 108 ? -22.863 4.650 24.566 1.00 81.75 108 HIS A CA 1
ATOM 863 C C . HIS A 1 108 ? -23.753 3.707 25.371 1.00 81.75 108 HIS A C 1
ATOM 865 O O . HIS A 1 108 ? -24.089 4.007 26.514 1.00 81.75 108 HIS A O 1
ATOM 871 N N . THR A 1 109 ? -24.072 2.536 24.813 1.00 83.75 109 THR A N 1
ATOM 872 C CA . THR A 1 109 ? -24.883 1.538 25.522 1.00 83.75 109 THR A CA 1
ATOM 873 C C . THR A 1 109 ? -24.195 1.108 26.816 1.00 83.75 109 THR A C 1
ATOM 875 O O . THR A 1 109 ? -24.844 1.026 27.854 1.00 83.75 109 THR A O 1
ATOM 878 N N . LEU A 1 110 ? -22.882 0.858 26.773 1.00 81.75 110 LEU A N 1
ATOM 879 C CA . LEU A 1 110 ? -22.091 0.494 27.946 1.00 81.75 110 LEU A CA 1
ATOM 880 C C . LEU A 1 110 ? -22.125 1.596 29.015 1.00 81.75 110 LEU A C 1
ATOM 882 O O . LEU A 1 110 ? -22.381 1.295 30.178 1.00 81.75 110 LEU A O 1
ATOM 886 N N . ALA A 1 111 ? -21.925 2.854 28.618 1.00 76.06 111 ALA A N 1
ATOM 887 C CA . ALA A 1 111 ? -21.981 4.001 29.520 1.00 76.06 111 ALA A CA 1
ATOM 888 C C . ALA A 1 111 ? -23.356 4.130 30.195 1.00 76.06 111 ALA A C 1
ATOM 890 O O . ALA A 1 111 ? -23.419 4.241 31.414 1.00 76.06 111 ALA A O 1
ATOM 891 N N . GLU A 1 112 ? -24.453 4.011 29.439 1.00 86.88 112 GLU A N 1
ATOM 892 C CA . GLU A 1 112 ? -25.811 4.030 30.001 1.00 86.88 112 GLU A CA 1
ATOM 893 C C . GLU A 1 112 ? -26.049 2.902 31.011 1.00 86.88 112 GLU A C 1
ATOM 895 O O . GLU A 1 112 ? -26.675 3.125 32.048 1.00 86.88 112 GLU A O 1
ATOM 900 N N . GLN A 1 113 ? -25.567 1.684 30.722 1.00 86.19 113 GLN A N 1
ATOM 901 C CA . GLN A 1 113 ? -25.690 0.565 31.662 1.00 86.19 113 GLN A CA 1
ATOM 902 C C . GLN A 1 113 ? -24.921 0.839 32.959 1.00 86.19 113 GLN A C 1
ATOM 904 O O . GLN A 1 113 ? -25.456 0.582 34.034 1.00 86.19 113 GLN A O 1
ATOM 909 N N . ILE A 1 114 ? -23.700 1.380 32.867 1.00 76.12 114 ILE A N 1
ATOM 910 C CA . ILE A 1 114 ? -22.882 1.736 34.036 1.00 76.12 114 ILE A CA 1
ATOM 911 C C . ILE A 1 114 ? -23.583 2.810 34.871 1.00 76.12 114 ILE A C 1
ATOM 913 O O . ILE A 1 114 ? -23.709 2.638 36.078 1.00 76.12 114 ILE A O 1
ATOM 917 N N . THR A 1 115 ? -24.090 3.876 34.244 1.00 78.38 115 THR A N 1
ATOM 918 C CA . THR A 1 115 ? -24.802 4.951 34.953 1.00 78.38 115 THR A CA 1
ATOM 919 C C . THR A 1 115 ? -26.048 4.436 35.672 1.00 78.38 115 THR A C 1
ATOM 921 O O . THR A 1 115 ? -26.285 4.810 36.814 1.00 78.38 115 THR A O 1
ATOM 924 N N . ARG A 1 116 ? -26.827 3.544 35.046 1.00 83.75 116 ARG A N 1
ATOM 925 C CA . ARG A 1 116 ? -27.995 2.929 35.700 1.00 83.75 116 ARG A CA 1
ATOM 926 C C . ARG A 1 116 ? -27.613 2.062 36.891 1.00 83.75 116 ARG A C 1
ATOM 928 O O . ARG A 1 116 ? -28.273 2.117 37.918 1.00 83.75 116 ARG A O 1
ATOM 935 N N . ILE A 1 117 ? -26.550 1.275 36.748 1.00 81.50 117 ILE A N 1
ATOM 936 C CA . ILE A 1 117 ? -26.030 0.444 37.836 1.00 81.50 117 ILE A CA 1
ATOM 937 C C . ILE A 1 117 ? -25.547 1.321 39.000 1.00 81.50 117 ILE A C 1
ATOM 939 O O . ILE A 1 117 ? -25.784 0.966 40.150 1.00 81.50 117 ILE A O 1
ATOM 943 N N . ASP A 1 118 ? -24.889 2.447 38.718 1.00 74.94 118 ASP A N 1
ATOM 944 C CA . ASP A 1 118 ? -24.425 3.384 39.746 1.00 74.94 118 ASP A CA 1
ATOM 945 C C . ASP A 1 118 ? -25.596 4.041 40.492 1.00 74.94 118 ASP A C 1
ATOM 947 O O . ASP A 1 118 ? -25.597 4.072 41.722 1.00 74.94 118 ASP A O 1
ATOM 951 N N . GLU A 1 119 ? -26.634 4.480 39.774 1.00 81.31 119 GLU A N 1
ATOM 952 C CA . GLU A 1 119 ? -27.828 5.073 40.387 1.00 81.31 119 GLU A CA 1
ATOM 953 C C . GLU A 1 119 ? -28.583 4.057 41.261 1.00 81.31 119 GLU A C 1
ATOM 955 O O . GLU A 1 119 ? -28.806 4.312 42.445 1.00 81.31 119 GLU A O 1
ATOM 960 N N . ASP A 1 120 ? -28.868 2.856 40.736 1.00 81.25 120 ASP A N 1
ATOM 961 C CA . ASP A 1 120 ? -29.539 1.786 41.490 1.00 81.25 120 ASP A CA 1
ATOM 962 C C . ASP A 1 120 ? -28.706 1.352 42.719 1.00 81.25 120 ASP A C 1
ATOM 964 O O . ASP A 1 120 ? -29.255 0.993 43.770 1.00 81.25 120 ASP A O 1
ATOM 968 N N . TYR A 1 121 ? -27.369 1.389 42.618 1.00 76.38 121 TYR A N 1
ATOM 969 C CA . TYR A 1 121 ? -26.464 1.120 43.737 1.00 76.38 121 TYR A CA 1
ATOM 970 C C . TYR A 1 121 ? -26.540 2.214 44.806 1.00 76.38 121 TYR A C 1
ATOM 972 O O . TYR A 1 121 ? -26.617 1.889 45.994 1.00 76.38 121 TYR A O 1
ATOM 980 N N . ARG A 1 122 ? -26.552 3.492 44.406 1.00 75.44 122 ARG A N 1
ATOM 981 C CA . ARG A 1 122 ? -26.685 4.636 45.321 1.00 75.44 122 ARG A CA 1
ATOM 982 C C . ARG A 1 122 ? -28.028 4.631 46.042 1.00 75.44 122 ARG A C 1
ATOM 984 O O . ARG A 1 122 ? -28.037 4.804 47.257 1.00 75.44 122 ARG A O 1
ATOM 991 N N . GLU A 1 123 ? -29.129 4.364 45.341 1.00 75.62 123 GLU A N 1
ATOM 992 C CA . GLU A 1 123 ? -30.463 4.224 45.948 1.00 75.62 123 GLU A CA 1
ATOM 993 C C . GLU A 1 123 ? -30.554 3.011 46.878 1.00 75.62 123 GLU A C 1
ATOM 995 O O . GLU A 1 123 ? -31.245 3.030 47.897 1.00 75.62 123 GLU A O 1
ATOM 1000 N N . SER A 1 124 ? -29.817 1.949 46.556 1.00 72.25 124 SER A N 1
ATOM 1001 C CA . SER A 1 124 ? -29.733 0.777 47.414 1.00 72.25 124 SER A CA 1
ATOM 1002 C C . SER A 1 124 ? -28.854 1.018 48.641 1.00 72.25 124 SER A C 1
ATOM 1004 O O . SER A 1 124 ? -29.000 0.287 49.610 1.00 72.25 124 SER A O 1
ATOM 1006 N N . ALA A 1 125 ? -27.935 1.984 48.654 1.00 67.94 125 ALA A N 1
ATOM 1007 C CA . ALA A 1 125 ? -26.930 2.137 49.705 1.00 67.94 125 ALA A CA 1
ATOM 1008 C C . ALA A 1 125 ? -27.479 2.771 51.003 1.00 67.94 125 ALA A C 1
ATOM 1010 O O . ALA A 1 125 ? -27.194 3.919 51.321 1.00 67.94 125 ALA A O 1
ATOM 1011 N N . GLU A 1 126 ? -28.206 1.996 51.814 1.00 63.06 126 GLU A N 1
ATOM 1012 C CA . GLU A 1 126 ? -28.529 2.364 53.205 1.00 63.06 126 GLU A CA 1
ATOM 1013 C C . GLU A 1 126 ? -27.550 1.734 54.213 1.00 63.06 126 GLU A C 1
ATOM 1015 O O . GLU A 1 126 ? -27.168 0.562 54.072 1.00 63.06 126 GLU A O 1
ATOM 1020 N N . LEU A 1 127 ? -27.188 2.505 55.248 1.00 59.66 127 LEU A N 1
ATOM 1021 C CA . LEU A 1 127 ? -26.527 2.031 56.468 1.00 59.66 127 LEU A CA 1
ATOM 1022 C C . LEU A 1 127 ? -27.588 1.439 57.414 1.00 59.66 127 LEU A C 1
ATOM 1024 O O . LEU A 1 127 ? -28.675 2.006 57.518 1.00 59.66 127 LEU A O 1
ATOM 1028 N N . PRO A 1 128 ? -27.304 0.324 58.115 1.00 60.06 128 PRO A N 1
ATOM 1029 C CA . PRO A 1 128 ? -28.261 -0.280 59.039 1.00 60.06 128 PRO A CA 1
ATOM 1030 C C . PRO A 1 128 ? -28.743 0.755 60.066 1.00 60.06 128 PRO A C 1
ATOM 1032 O O . PRO A 1 128 ? -27.920 1.543 60.548 1.00 60.06 128 PRO A O 1
ATOM 1035 N N . PRO A 1 129 ? -30.047 0.767 60.414 1.00 63.44 129 PRO A N 1
ATOM 1036 C CA . PRO A 1 129 ? -30.574 1.747 61.349 1.00 63.44 129 PRO A CA 1
ATOM 1037 C C . PRO A 1 129 ? -29.786 1.646 62.663 1.00 63.44 129 PRO A C 1
ATOM 1039 O O . PRO A 1 129 ? -29.629 0.537 63.191 1.00 63.44 129 PRO A O 1
ATOM 1042 N N . PRO A 1 130 ? -29.249 2.766 63.185 1.00 60.06 130 PRO A N 1
ATOM 1043 C CA . PRO A 1 130 ? -28.502 2.740 64.430 1.00 60.06 130 PRO A CA 1
ATOM 1044 C C . PRO A 1 130 ? -29.392 2.184 65.550 1.00 60.06 130 PRO A C 1
ATOM 1046 O O . PRO A 1 130 ? -30.618 2.345 65.504 1.00 60.06 130 PRO A O 1
ATOM 1049 N N . PRO A 1 131 ? -28.807 1.520 66.565 1.00 62.56 131 PRO A N 1
ATOM 1050 C CA . PRO A 1 131 ? -29.578 0.991 67.678 1.00 62.56 131 PRO A CA 1
ATOM 1051 C C . PRO A 1 131 ? -30.444 2.109 68.280 1.00 62.56 131 PRO A C 1
ATOM 1053 O O . PRO A 1 131 ? -29.943 3.220 68.477 1.00 62.56 131 PRO A O 1
ATOM 1056 N N . PRO A 1 132 ? -31.734 1.851 68.562 1.00 70.25 132 PRO A N 1
ATOM 1057 C CA . PRO A 1 132 ? -32.653 2.913 68.937 1.00 70.25 132 PRO A CA 1
ATOM 1058 C C . PRO A 1 132 ? -32.184 3.673 70.182 1.00 70.25 132 PRO A C 1
ATOM 1060 O O . PRO A 1 132 ? -31.804 3.071 71.189 1.00 70.25 132 PRO A O 1
ATOM 1063 N N . THR A 1 133 ? -32.277 5.001 70.154 1.00 65.38 133 THR A N 1
ATOM 1064 C CA . THR A 1 133 ? -31.789 5.906 71.212 1.00 65.38 133 THR A CA 1
ATOM 1065 C C . THR A 1 133 ? -32.394 5.608 72.592 1.00 65.38 133 THR A C 1
ATOM 1067 O O . THR A 1 133 ? -31.765 5.844 73.625 1.00 65.38 133 THR A O 1
ATOM 1070 N N . TRP A 1 134 ? -33.595 5.021 72.629 1.00 66.75 134 TRP A N 1
ATOM 1071 C CA . TRP A 1 134 ? -34.291 4.636 73.858 1.00 66.75 134 TRP A CA 1
ATOM 1072 C C . TRP A 1 134 ? -33.639 3.460 74.603 1.00 66.75 134 TRP A C 1
ATOM 1074 O O . TRP A 1 134 ? -33.882 3.313 75.798 1.00 66.75 134 TRP A O 1
ATOM 1084 N N . VAL A 1 135 ? -32.772 2.656 73.971 1.00 69.81 135 VAL A N 1
ATOM 1085 C CA . VAL A 1 135 ? -32.042 1.563 74.652 1.00 69.81 135 VAL A CA 1
ATOM 1086 C C . VAL A 1 135 ? -31.188 2.111 75.802 1.00 69.81 135 VAL A C 1
ATOM 1088 O O . VAL A 1 135 ? -31.100 1.502 76.870 1.00 69.81 135 VAL A O 1
ATOM 1091 N N . ASN A 1 136 ? -30.610 3.298 75.621 1.00 68.62 136 ASN A N 1
ATOM 1092 C CA . ASN A 1 136 ? -29.851 3.983 76.665 1.00 68.62 136 ASN A CA 1
ATOM 1093 C C . ASN A 1 136 ? -30.766 4.566 77.752 1.00 68.62 136 ASN A C 1
ATOM 1095 O O . ASN A 1 136 ? -30.426 4.501 78.932 1.00 68.62 136 ASN A O 1
ATOM 1099 N N . ALA A 1 137 ? -31.951 5.059 77.376 1.00 68.75 137 ALA A N 1
ATOM 1100 C CA . ALA A 1 137 ? -32.954 5.548 78.323 1.00 68.75 137 ALA A CA 1
ATOM 1101 C C . ALA A 1 137 ? -33.495 4.416 79.219 1.00 68.75 137 ALA A C 1
ATOM 1103 O O . ALA A 1 137 ? -33.591 4.577 80.431 1.00 68.75 137 ALA A O 1
ATOM 1104 N N . VAL A 1 138 ? -33.750 3.231 78.658 1.00 69.12 138 VAL A N 1
ATOM 1105 C CA . VAL A 1 138 ? -34.173 2.043 79.421 1.00 69.12 138 VAL A CA 1
ATOM 1106 C C . VAL A 1 138 ? -33.075 1.581 80.380 1.00 69.12 138 VAL A C 1
ATOM 1108 O O . VAL A 1 138 ? -33.354 1.320 81.548 1.00 69.12 138 VAL A O 1
ATOM 1111 N N . LYS A 1 139 ? -31.809 1.553 79.935 1.00 67.62 139 LYS A N 1
ATOM 1112 C CA . LYS A 1 139 ? -30.658 1.256 80.809 1.00 67.62 139 LYS A CA 1
ATOM 1113 C C . LYS A 1 139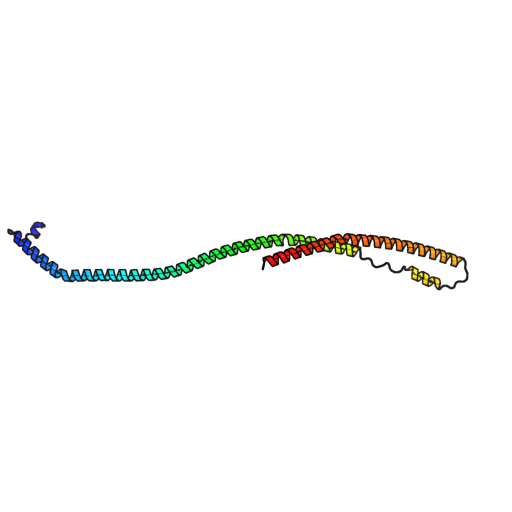 ? -30.498 2.260 81.959 1.00 67.62 139 LYS A C 1
ATOM 1115 O O . LYS A 1 139 ? -29.962 1.885 82.999 1.00 67.62 139 LYS A O 1
ATOM 1120 N N . ALA A 1 140 ? -30.922 3.512 81.783 1.00 71.50 140 ALA A N 1
ATOM 1121 C CA . ALA A 1 140 ? -30.904 4.527 82.837 1.00 71.50 140 ALA A CA 1
ATOM 1122 C C . ALA A 1 140 ? -32.048 4.332 83.847 1.00 71.50 140 ALA A C 1
ATOM 1124 O O . ALA A 1 140 ? -31.824 4.446 85.048 1.00 71.50 140 ALA A O 1
ATOM 1125 N N . ILE A 1 141 ? -33.243 3.967 83.376 1.00 64.25 141 ILE A N 1
ATOM 1126 C CA . ILE A 1 141 ? -34.438 3.766 84.213 1.00 64.25 141 ILE A CA 1
ATOM 1127 C C . ILE A 1 141 ? -34.322 2.507 85.092 1.00 64.25 141 ILE A C 1
ATOM 1129 O O . ILE A 1 141 ? -34.731 2.526 86.247 1.00 64.25 141 ILE A O 1
ATOM 1133 N N . VAL A 1 142 ? -33.697 1.431 84.597 1.00 64.75 142 VAL A N 1
ATOM 1134 C CA . VAL A 1 142 ? -33.463 0.189 85.372 1.00 64.75 142 VAL A CA 1
ATOM 1135 C C . VAL A 1 142 ? -32.523 0.400 86.575 1.00 64.75 142 VAL A C 1
ATOM 1137 O O . VAL A 1 142 ? -32.511 -0.415 87.493 1.00 64.75 142 VAL A O 1
ATOM 1140 N N . LYS A 1 143 ? -31.754 1.498 86.612 1.00 70.50 143 LYS A N 1
ATOM 1141 C CA . LYS A 1 143 ? -30.860 1.840 87.735 1.00 70.50 143 LYS A CA 1
ATOM 1142 C C . LYS A 1 143 ? -31.570 2.534 88.908 1.00 70.50 143 LYS A C 1
ATOM 1144 O O . LYS A 1 143 ? -30.927 2.784 89.923 1.00 70.50 143 LYS A O 1
ATOM 1149 N N . ILE A 1 144 ? -32.854 2.874 88.776 1.00 66.81 144 ILE A N 1
ATOM 1150 C CA . ILE A 1 144 ? -33.638 3.543 89.824 1.00 66.81 144 ILE A CA 1
ATOM 1151 C C . ILE A 1 144 ? -34.132 2.478 90.830 1.00 66.81 144 ILE A C 1
ATOM 1153 O O . ILE A 1 144 ? -34.671 1.460 90.397 1.00 66.81 144 ILE A O 1
ATOM 1157 N N . PRO A 1 145 ? -33.946 2.656 92.154 1.00 57.03 145 PRO A N 1
ATOM 1158 C CA . PRO A 1 145 ? -34.320 1.653 93.155 1.00 57.03 145 PRO A CA 1
ATOM 1159 C C . PRO A 1 145 ? -35.843 1.455 93.240 1.00 57.03 145 PRO A C 1
ATOM 1161 O O . PRO A 1 145 ? -36.613 2.412 93.302 1.00 57.03 145 PRO A O 1
ATOM 1164 N N . PHE A 1 146 ? -36.274 0.192 93.262 1.00 58.00 146 PHE A N 1
ATOM 1165 C CA . PHE A 1 146 ? -37.682 -0.207 93.250 1.00 58.00 146 PHE A CA 1
ATOM 1166 C C . PHE A 1 146 ? -38.243 -0.334 94.675 1.00 58.00 146 PHE A C 1
ATOM 1168 O O . PHE A 1 146 ? -38.049 -1.355 95.327 1.00 58.00 146 PHE A O 1
ATOM 1175 N N . ASN A 1 147 ? -39.000 0.660 95.145 1.00 57.91 147 ASN A N 1
ATOM 1176 C CA . ASN A 1 147 ? -39.792 0.559 96.380 1.00 57.91 147 ASN A CA 1
ATOM 1177 C C . ASN A 1 147 ? -41.240 0.169 96.059 1.00 57.91 147 ASN A C 1
ATOM 1179 O O . ASN A 1 147 ? -42.115 1.014 96.137 1.00 57.91 147 ASN A O 1
ATOM 1183 N N . ASN A 1 148 ? -41.470 -1.084 95.646 1.00 57.53 148 ASN A N 1
ATOM 1184 C CA . ASN A 1 148 ? -42.769 -1.784 95.531 1.00 57.53 148 ASN A CA 1
ATOM 1185 C C . ASN A 1 148 ? -44.027 -0.947 95.165 1.00 57.53 148 ASN A C 1
ATOM 1187 O O . ASN A 1 148 ? -45.125 -1.229 95.645 1.00 57.53 148 ASN A O 1
ATOM 1191 N N . ASP A 1 149 ? -43.869 0.080 94.326 1.00 65.81 149 ASP A N 1
ATOM 1192 C CA . ASP A 1 149 ? -44.904 1.065 94.026 1.00 65.81 149 ASP A CA 1
ATOM 1193 C C . ASP A 1 149 ? -45.701 0.619 92.783 1.00 65.81 149 ASP A C 1
ATOM 1195 O O . ASP A 1 149 ? -45.126 0.471 91.694 1.00 65.81 149 ASP A O 1
ATOM 1199 N N . PRO A 1 150 ? -47.023 0.395 92.904 1.00 68.81 150 PRO A N 1
ATOM 1200 C CA . PRO A 1 150 ? -47.865 -0.012 91.783 1.00 68.81 150 PRO A CA 1
ATOM 1201 C C . PRO A 1 150 ? -47.915 1.016 90.636 1.00 68.81 150 PRO A C 1
ATOM 1203 O O . PRO A 1 150 ? -48.176 0.631 89.493 1.00 68.81 150 PRO A O 1
ATOM 1206 N N . THR A 1 151 ? -47.623 2.299 90.883 1.00 67.94 151 THR A N 1
ATOM 1207 C CA . THR A 1 151 ? -47.525 3.311 89.814 1.00 67.94 151 THR A CA 1
ATOM 1208 C C . THR A 1 151 ? -46.300 3.091 88.926 1.00 67.94 151 THR A C 1
ATOM 1210 O O . THR A 1 151 ? -46.411 3.133 87.699 1.00 67.94 151 THR A O 1
ATOM 1213 N N . VAL A 1 152 ? -45.153 2.743 89.515 1.00 69.88 152 VAL A N 1
ATOM 1214 C CA . VAL A 1 152 ? -43.910 2.428 88.792 1.00 69.88 152 VAL A CA 1
ATOM 1215 C C . VAL A 1 152 ? -44.087 1.169 87.943 1.00 69.88 152 VAL A C 1
ATOM 1217 O O . VAL A 1 152 ? -43.702 1.152 86.773 1.00 69.88 152 VAL A O 1
ATOM 1220 N N . ALA A 1 153 ? -44.748 0.138 88.477 1.00 69.94 153 ALA A N 1
ATOM 1221 C CA . ALA A 1 153 ? -45.057 -1.082 87.728 1.00 69.94 153 ALA A CA 1
ATOM 1222 C C . ALA A 1 153 ? -45.923 -0.810 86.480 1.00 69.94 153 ALA A C 1
ATOM 1224 O O . ALA A 1 153 ? -45.667 -1.368 85.408 1.00 69.94 153 ALA A O 1
ATOM 1225 N N . ASN A 1 154 ? -46.910 0.087 86.585 1.00 74.44 154 ASN A N 1
ATOM 1226 C CA . ASN A 1 154 ? -47.727 0.510 85.446 1.00 74.44 154 ASN A CA 1
ATOM 1227 C C . ASN A 1 154 ? -46.923 1.316 84.413 1.00 74.44 154 ASN A C 1
ATOM 1229 O O . ASN A 1 154 ? -47.065 1.064 83.217 1.00 74.44 154 ASN A O 1
ATOM 1233 N N . ILE A 1 155 ? -46.021 2.200 84.848 1.00 76.56 155 ILE A N 1
ATOM 1234 C CA . ILE A 1 155 ? -45.127 2.958 83.955 1.00 76.56 155 ILE A CA 1
ATOM 1235 C C . ILE A 1 155 ? -44.206 2.013 83.170 1.00 76.56 155 ILE A C 1
ATOM 1237 O O . ILE A 1 155 ? -44.098 2.129 81.951 1.00 76.56 155 ILE A O 1
ATOM 1241 N N . PHE A 1 156 ? -43.586 1.024 83.822 1.00 74.62 156 PHE A N 1
ATOM 1242 C CA . PHE A 1 156 ? -42.775 0.017 83.125 1.00 74.62 156 PHE A CA 1
ATOM 1243 C C . PHE A 1 156 ? -43.598 -0.807 82.133 1.00 74.62 156 PHE A C 1
ATOM 1245 O O . PHE A 1 156 ? -43.112 -1.125 81.047 1.00 74.62 156 PHE A O 1
ATOM 1252 N N . LYS A 1 157 ? -44.852 -1.124 82.471 1.00 77.06 157 LYS A N 1
ATOM 1253 C CA . LYS A 1 157 ? -45.776 -1.827 81.574 1.00 77.06 157 LYS A CA 1
ATOM 1254 C C . LYS A 1 157 ? -46.118 -0.985 80.340 1.00 77.06 157 LYS A C 1
ATOM 1256 O O . LYS A 1 157 ? -46.135 -1.521 79.230 1.00 77.06 157 LYS A O 1
ATOM 1261 N N . GLU A 1 158 ? -46.333 0.319 80.500 1.00 78.00 158 GLU A N 1
ATOM 1262 C CA . GLU A 1 158 ? -46.547 1.246 79.381 1.00 78.00 158 GLU A CA 1
ATOM 1263 C C . GLU A 1 158 ? -45.287 1.456 78.536 1.00 78.00 158 GLU A C 1
ATOM 1265 O O . GLU A 1 158 ? -45.367 1.401 77.308 1.00 78.00 158 GLU A O 1
ATOM 1270 N N . ILE A 1 159 ? -44.116 1.598 79.163 1.00 78.25 159 ILE A N 1
ATOM 1271 C CA . ILE A 1 159 ? -42.818 1.679 78.480 1.00 78.25 159 ILE A CA 1
ATOM 1272 C C . ILE A 1 159 ? -42.563 0.403 77.676 1.00 78.25 159 ILE A C 1
ATOM 1274 O O . ILE A 1 159 ? -42.229 0.481 76.498 1.00 78.25 159 ILE A O 1
ATOM 1278 N N . HIS A 1 160 ? -42.775 -0.776 78.262 1.00 76.75 160 HIS A N 1
ATOM 1279 C CA . HIS A 1 160 ? -42.613 -2.056 77.574 1.00 76.75 160 HIS A CA 1
ATOM 1280 C C . HIS A 1 160 ? -43.565 -2.185 76.375 1.00 76.75 160 HIS A C 1
ATOM 1282 O O . HIS A 1 160 ? -43.152 -2.594 75.286 1.00 76.75 160 HIS A O 1
ATOM 1288 N N . LYS A 1 161 ? -44.832 -1.778 76.539 1.00 80.62 161 LYS A N 1
ATOM 1289 C CA . LYS A 1 161 ? -45.819 -1.740 75.450 1.00 80.62 161 LYS A CA 1
ATOM 1290 C C . LYS A 1 161 ? -45.404 -0.762 74.345 1.00 80.62 161 LYS A C 1
ATOM 1292 O O . LYS A 1 161 ? -45.522 -1.099 73.168 1.00 80.62 161 LYS A O 1
ATOM 1297 N N . SER A 1 162 ? -44.889 0.411 74.712 1.00 81.19 162 SER A N 1
ATOM 1298 C CA . SER A 1 162 ? -44.395 1.435 73.785 1.00 81.19 162 SER A CA 1
ATOM 1299 C C . SER A 1 162 ? -43.159 0.959 73.014 1.00 81.19 162 SER A C 1
ATOM 1301 O O . SER A 1 162 ? -43.148 1.007 71.788 1.00 81.19 162 SER A O 1
ATOM 1303 N N . ILE A 1 163 ? -42.173 0.376 73.703 1.00 76.75 163 ILE A N 1
ATOM 1304 C CA . ILE A 1 163 ? -40.966 -0.222 73.112 1.00 76.75 163 ILE A CA 1
ATOM 1305 C C . ILE A 1 163 ? -41.329 -1.329 72.128 1.00 76.75 163 ILE A C 1
ATOM 1307 O O . ILE A 1 163 ? -40.829 -1.347 71.008 1.00 76.75 163 ILE A O 1
ATOM 1311 N N . THR A 1 164 ? -42.218 -2.239 72.524 1.00 78.31 164 THR A N 1
ATOM 1312 C CA . THR A 1 164 ? -42.626 -3.362 71.672 1.00 78.31 164 THR A CA 1
ATOM 1313 C C . THR A 1 164 ? -43.356 -2.862 70.426 1.00 78.31 164 THR A C 1
ATOM 1315 O O . THR A 1 164 ? -43.120 -3.360 69.324 1.00 78.31 164 THR A O 1
ATOM 1318 N N . LYS A 1 165 ? -44.207 -1.836 70.573 1.00 82.62 165 LYS A N 1
ATOM 1319 C CA . LYS A 1 165 ? -44.902 -1.192 69.452 1.00 82.62 165 LYS A CA 1
ATOM 1320 C C . LYS A 1 165 ? -43.925 -0.471 68.518 1.00 82.62 165 LYS A C 1
ATOM 1322 O O . LYS A 1 165 ? -44.023 -0.648 67.307 1.00 82.62 165 LYS A O 1
ATOM 1327 N N . GLN A 1 166 ? -42.971 0.282 69.064 1.00 79.75 166 GLN A N 1
ATOM 1328 C CA . GLN A 1 166 ? -41.961 1.005 68.290 1.00 79.75 166 GLN A CA 1
ATOM 1329 C C . GLN A 1 166 ? -41.024 0.042 67.559 1.00 79.75 166 GLN A C 1
ATOM 1331 O O . GLN A 1 166 ? -40.800 0.202 66.367 1.00 79.75 166 GLN A O 1
ATOM 1336 N N . TYR A 1 167 ? -40.535 -0.997 68.240 1.00 77.88 167 TYR A N 1
ATOM 1337 C CA . TYR A 1 167 ? -39.707 -2.042 67.641 1.00 77.88 167 TYR A CA 1
ATOM 1338 C C . TYR A 1 167 ? -40.430 -2.738 66.490 1.00 77.88 167 TYR A C 1
ATOM 1340 O O . TYR A 1 167 ? -39.848 -2.926 65.427 1.00 77.88 167 TYR A O 1
ATOM 1348 N N . LYS A 1 168 ? -41.713 -3.075 66.672 1.00 81.81 168 LYS A N 1
ATOM 1349 C CA . LYS A 1 168 ? -42.527 -3.659 65.604 1.00 81.81 168 LYS A CA 1
ATOM 1350 C C . LYS A 1 168 ? -42.665 -2.701 64.416 1.00 81.81 168 LYS A C 1
ATOM 1352 O O . LYS A 1 168 ? -42.481 -3.139 63.289 1.00 81.81 168 LYS A O 1
ATOM 1357 N N . SER A 1 169 ? -42.898 -1.409 64.666 1.00 82.75 169 SER A N 1
ATOM 1358 C CA . SER A 1 169 ? -42.965 -0.379 63.616 1.00 82.75 169 SER A CA 1
ATOM 1359 C C . SER A 1 169 ? -41.645 -0.241 62.853 1.00 82.75 169 SER A C 1
ATOM 1361 O O . SER A 1 169 ? -41.635 -0.357 61.633 1.00 82.75 169 SER A O 1
ATOM 1363 N N . THR A 1 170 ? -40.521 -0.080 63.558 1.00 81.50 170 THR A N 1
ATOM 1364 C CA . THR A 1 170 ? -39.186 0.041 62.950 1.00 81.50 170 THR A CA 1
ATOM 1365 C C . THR A 1 170 ? -38.781 -1.233 62.210 1.00 81.50 170 THR A C 1
ATOM 1367 O O . THR A 1 170 ? -38.171 -1.161 61.151 1.00 81.50 170 THR A O 1
ATOM 1370 N N . MET A 1 171 ? -39.139 -2.412 62.727 1.00 77.88 171 MET A N 1
ATOM 1371 C CA . MET A 1 171 ? -38.881 -3.683 62.050 1.00 77.88 171 MET A CA 1
ATOM 1372 C C . MET A 1 171 ? -39.733 -3.833 60.783 1.00 77.88 171 MET A C 1
ATOM 1374 O O . MET A 1 171 ? -39.246 -4.347 59.779 1.00 77.88 171 MET A O 1
ATOM 1378 N N . ASP A 1 172 ? -40.987 -3.382 60.797 1.00 83.38 172 ASP A N 1
ATOM 1379 C CA . ASP A 1 172 ? -41.845 -3.402 59.610 1.00 83.38 172 ASP A CA 1
ATOM 1380 C C . ASP A 1 172 ? -41.389 -2.373 58.560 1.00 83.38 172 ASP A C 1
ATOM 1382 O O . ASP A 1 172 ? -41.398 -2.679 57.368 1.00 83.38 172 ASP A O 1
ATOM 1386 N N . GLU A 1 173 ? -40.917 -1.195 58.975 1.00 82.88 173 GLU A N 1
ATOM 1387 C CA . GLU A 1 173 ? -40.255 -0.212 58.102 1.00 82.88 173 GLU A CA 1
ATOM 1388 C C . GLU A 1 173 ? -38.958 -0.768 57.504 1.00 82.88 173 GLU A C 1
ATOM 1390 O O . GLU A 1 173 ? -38.772 -0.709 56.290 1.00 82.88 173 GLU A O 1
ATOM 1395 N N . TYR A 1 174 ? -38.116 -1.403 58.321 1.00 79.62 174 TYR A N 1
ATOM 1396 C CA . TYR A 1 174 ? -36.877 -2.041 57.878 1.00 79.62 174 TYR A CA 1
ATOM 1397 C C . TYR A 1 174 ? -37.131 -3.190 56.893 1.00 79.62 174 TYR A C 1
ATOM 1399 O O . TYR A 1 174 ? -36.434 -3.332 55.889 1.00 79.62 174 TYR A O 1
ATOM 1407 N N . ARG A 1 175 ? -38.161 -4.011 57.129 1.00 82.06 175 ARG A N 1
ATOM 1408 C CA . ARG A 1 175 ? -38.568 -5.065 56.186 1.00 82.06 175 ARG A CA 1
ATOM 1409 C C . ARG A 1 175 ? -39.056 -4.482 54.865 1.00 82.06 175 ARG A C 1
ATOM 1411 O O . ARG A 1 175 ? -38.728 -5.031 53.815 1.00 82.06 175 ARG A O 1
ATOM 1418 N N . LYS A 1 176 ? -39.820 -3.385 54.902 1.00 84.81 176 LYS A N 1
ATOM 1419 C CA . LYS A 1 176 ? -40.268 -2.677 53.694 1.00 84.81 176 LYS A CA 1
ATOM 1420 C C . LYS A 1 176 ? -39.088 -2.082 52.922 1.00 84.81 176 LYS A C 1
ATOM 1422 O O . LYS A 1 176 ? -39.022 -2.298 51.714 1.00 84.81 176 LYS A O 1
ATOM 1427 N N . SER A 1 177 ? -38.143 -1.415 53.592 1.00 81.81 177 SER A N 1
ATOM 1428 C CA . SER A 1 177 ? -36.953 -0.849 52.935 1.00 81.81 177 SER A CA 1
ATOM 1429 C C . SER A 1 177 ? -36.052 -1.942 52.354 1.00 81.81 177 SER A C 1
ATOM 1431 O O . SER A 1 177 ? -35.634 -1.862 51.202 1.00 81.81 177 SER A O 1
ATOM 1433 N N . THR A 1 178 ? -35.853 -3.037 53.090 1.00 79.31 178 THR A N 1
ATOM 1434 C CA . THR A 1 178 ? -35.099 -4.208 52.619 1.00 79.31 178 THR A CA 1
ATOM 1435 C C . THR A 1 178 ? -35.771 -4.863 51.409 1.00 79.31 178 THR A C 1
ATOM 1437 O O . THR A 1 178 ? -35.098 -5.239 50.449 1.00 79.31 178 THR A O 1
ATOM 1440 N N . GLY A 1 179 ? -37.105 -4.963 51.409 1.00 83.75 179 GLY A N 1
ATOM 1441 C CA . GLY A 1 179 ? -37.879 -5.443 50.263 1.00 83.75 179 GLY A CA 1
ATOM 1442 C C . GLY A 1 179 ? -37.711 -4.560 49.024 1.00 83.75 179 GLY A C 1
ATOM 1443 O O . GLY A 1 179 ? -37.469 -5.084 47.936 1.00 83.75 179 GLY A O 1
ATOM 1444 N N . ALA A 1 180 ? -37.766 -3.235 49.192 1.00 83.56 180 ALA A N 1
ATOM 1445 C CA . ALA A 1 180 ? -37.518 -2.274 48.116 1.00 83.56 180 ALA A CA 1
ATOM 1446 C C . ALA A 1 180 ? -36.088 -2.399 47.558 1.00 83.56 180 ALA A C 1
ATOM 1448 O O . ALA A 1 180 ? -35.906 -2.482 46.346 1.00 83.56 180 ALA A O 1
ATOM 1449 N N . ARG A 1 181 ? -35.078 -2.543 48.425 1.00 80.75 181 ARG A N 1
ATOM 1450 C CA . ARG A 1 181 ? -33.676 -2.748 48.026 1.00 80.75 181 ARG A CA 1
ATOM 1451 C C . ARG A 1 181 ? -33.475 -4.045 47.248 1.00 80.75 181 ARG A C 1
ATOM 1453 O O . ARG A 1 181 ? -32.822 -4.052 46.211 1.00 80.75 181 ARG A O 1
ATOM 1460 N N . HIS A 1 182 ? -34.049 -5.155 47.708 1.00 81.00 182 HIS A N 1
ATOM 1461 C CA . HIS A 1 182 ? -33.982 -6.412 46.960 1.00 81.00 182 HIS A CA 1
ATOM 1462 C C . HIS A 1 182 ? -34.709 -6.332 45.615 1.00 81.00 182 HIS A C 1
ATOM 1464 O O . HIS A 1 182 ? -34.276 -6.982 44.663 1.00 81.00 182 HIS A O 1
ATOM 1470 N N . ALA A 1 183 ? -35.776 -5.534 45.512 1.00 83.38 183 ALA A N 1
ATOM 1471 C CA . ALA A 1 183 ? -36.433 -5.264 44.240 1.00 83.38 183 ALA A CA 1
ATOM 1472 C C . ALA A 1 183 ? -35.527 -4.458 43.290 1.00 83.38 183 ALA A C 1
ATOM 1474 O O . ALA A 1 183 ? -35.373 -4.872 42.142 1.00 83.38 183 ALA A O 1
ATOM 1475 N N . LEU A 1 184 ? -34.857 -3.405 43.778 1.00 81.88 184 LEU A N 1
ATOM 1476 C CA . LEU A 1 184 ? -33.871 -2.625 43.013 1.00 81.88 184 LEU A CA 1
ATOM 1477 C C . LEU A 1 184 ? -32.686 -3.492 42.561 1.00 81.88 184 LEU A C 1
ATOM 1479 O O . LEU A 1 184 ? -32.405 -3.590 41.370 1.00 81.88 184 LEU A O 1
ATOM 1483 N N . LEU A 1 185 ? -32.065 -4.248 43.472 1.00 79.50 185 LEU A N 1
ATOM 1484 C CA . LEU A 1 185 ? -30.983 -5.190 43.141 1.00 79.50 185 LEU A CA 1
ATOM 1485 C C . LEU A 1 185 ? -31.418 -6.235 42.102 1.00 79.50 185 LEU A C 1
ATOM 1487 O O . LEU A 1 185 ? -30.656 -6.604 41.207 1.00 79.50 185 LEU A O 1
ATOM 1491 N N . ARG A 1 186 ? -32.664 -6.715 42.185 1.00 78.44 186 ARG A N 1
ATOM 1492 C CA . ARG A 1 186 ? -33.233 -7.625 41.185 1.00 78.44 186 ARG A CA 1
ATOM 1493 C C . ARG A 1 186 ? -33.443 -6.931 39.838 1.00 78.44 186 ARG A C 1
ATOM 1495 O O . ARG A 1 186 ? -33.269 -7.576 38.804 1.00 78.44 186 ARG A O 1
ATOM 1502 N N . GLN A 1 187 ? -33.791 -5.649 39.836 1.00 81.56 187 GLN A N 1
ATOM 1503 C CA . GLN A 1 187 ? -33.949 -4.830 38.635 1.00 81.56 187 GLN A CA 1
ATOM 1504 C C . GLN A 1 187 ? -32.604 -4.483 37.970 1.00 81.56 187 GLN A C 1
ATOM 1506 O O . GLN A 1 187 ? -32.564 -4.344 36.749 1.00 81.56 187 GLN A O 1
ATOM 1511 N N . MET A 1 188 ? -31.497 -4.479 38.721 1.00 78.38 188 MET A N 1
ATOM 1512 C CA . MET A 1 188 ? -30.135 -4.322 38.184 1.00 78.38 188 MET A CA 1
ATOM 1513 C C . MET A 1 188 ? -29.638 -5.539 37.386 1.00 78.38 188 MET A C 1
ATOM 1515 O O . MET A 1 188 ? -28.836 -5.398 36.461 1.00 78.38 188 MET A O 1
ATOM 1519 N N . MET A 1 189 ? -30.099 -6.751 37.714 1.00 75.06 189 MET A N 1
ATOM 1520 C CA . MET A 1 189 ? -29.674 -8.003 37.061 1.00 75.06 189 MET A CA 1
ATOM 1521 C C . MET A 1 189 ? -29.735 -7.989 35.518 1.00 75.06 189 MET A C 1
ATOM 1523 O O . MET A 1 189 ? -28.769 -8.427 34.885 1.00 75.06 189 MET A O 1
ATOM 1527 N N . PRO A 1 190 ? -30.825 -7.537 34.864 1.00 83.56 190 PRO A N 1
ATOM 1528 C CA . PRO A 1 190 ? -30.867 -7.434 33.406 1.00 83.56 190 PRO A CA 1
ATOM 1529 C C . PRO A 1 190 ? -29.850 -6.435 32.839 1.00 83.56 190 PRO A C 1
ATOM 1531 O O . PRO A 1 190 ? -29.293 -6.709 31.776 1.00 83.56 190 PRO A O 1
ATOM 1534 N N . TYR A 1 191 ? -29.559 -5.330 33.532 1.00 80.31 191 TYR A N 1
ATOM 1535 C CA . TYR A 1 191 ? -28.563 -4.355 33.077 1.00 80.31 191 TYR A CA 1
ATOM 1536 C C . TYR A 1 191 ? -27.141 -4.913 33.159 1.00 80.31 191 TYR A C 1
ATOM 1538 O O . TYR A 1 191 ? -26.385 -4.800 32.197 1.00 80.31 191 TYR A O 1
ATOM 1546 N N . TRP A 1 192 ? -26.812 -5.636 34.234 1.00 76.81 192 TRP A N 1
ATOM 1547 C CA . TRP A 1 192 ? -25.555 -6.385 34.336 1.00 76.81 192 TRP A CA 1
ATOM 1548 C C . TRP A 1 192 ? -25.387 -7.399 33.203 1.00 76.81 192 TRP A C 1
ATOM 1550 O O . TRP A 1 192 ? -24.341 -7.441 32.561 1.00 76.81 192 TRP A O 1
ATOM 1560 N N . ARG A 1 193 ? -26.435 -8.174 32.892 1.00 77.69 193 ARG A N 1
ATOM 1561 C CA . ARG A 1 193 ? -26.405 -9.122 31.764 1.00 77.69 193 ARG A CA 1
ATOM 1562 C C . ARG A 1 193 ? -26.196 -8.416 30.427 1.00 77.69 193 ARG A C 1
ATOM 1564 O O . ARG A 1 193 ? -25.416 -8.897 29.609 1.00 77.69 193 ARG A O 1
ATOM 1571 N N . LYS A 1 194 ? -26.872 -7.285 30.208 1.00 82.00 194 LYS A N 1
ATOM 1572 C CA . LYS A 1 194 ? -26.727 -6.488 28.985 1.00 82.00 194 LYS A CA 1
ATOM 1573 C C . LYS A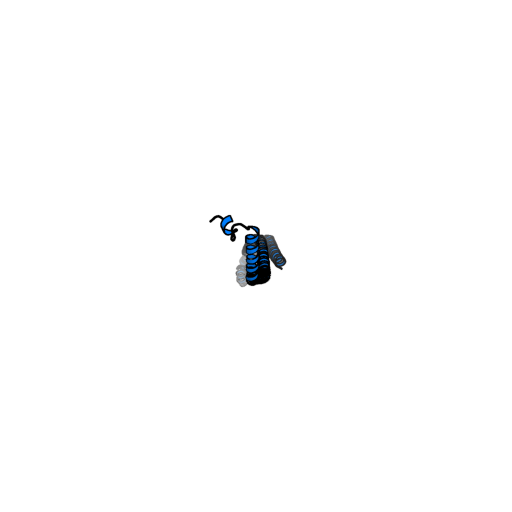 1 194 ? -25.314 -5.915 28.862 1.00 82.00 194 LYS A C 1
ATOM 1575 O O . LYS A 1 194 ? -24.747 -5.982 27.780 1.00 82.00 194 LYS A O 1
ATOM 1580 N N . LEU A 1 195 ? -24.729 -5.442 29.964 1.00 79.25 195 LEU A N 1
ATOM 1581 C CA . LEU A 1 195 ? -23.344 -4.970 30.035 1.00 79.25 195 LEU A CA 1
ATOM 1582 C C . LEU A 1 195 ? -22.342 -6.084 29.701 1.00 79.25 195 LEU A C 1
ATOM 1584 O O . LEU A 1 195 ? -21.430 -5.877 28.907 1.00 79.25 195 LEU A O 1
ATOM 1588 N N . THR A 1 196 ? -22.528 -7.291 30.242 1.00 76.31 196 THR A N 1
ATOM 1589 C CA . THR A 1 196 ? -21.690 -8.448 29.886 1.00 76.31 196 THR A CA 1
ATOM 1590 C C . THR A 1 196 ? -21.814 -8.799 28.402 1.00 76.31 196 THR A C 1
ATOM 1592 O O . THR A 1 196 ? -20.808 -9.056 27.747 1.00 76.31 196 THR A O 1
ATOM 1595 N N . GLN A 1 197 ? -23.028 -8.772 27.844 1.00 82.56 197 GLN A N 1
ATOM 1596 C CA . GLN A 1 197 ? -23.258 -9.046 26.422 1.00 82.56 197 GLN A CA 1
ATOM 1597 C C . GLN A 1 197 ? -22.631 -7.988 25.508 1.00 82.56 197 GLN A C 1
ATOM 1599 O O . GLN A 1 197 ? -22.046 -8.345 24.487 1.00 82.56 197 GLN A O 1
ATOM 1604 N N . THR A 1 198 ? -22.731 -6.699 25.844 1.00 82.12 198 THR A N 1
ATOM 1605 C CA . THR A 1 198 ? -22.098 -5.637 25.048 1.00 82.12 198 THR A CA 1
ATOM 1606 C C . THR A 1 198 ? -20.577 -5.720 25.123 1.00 82.12 198 THR A C 1
ATOM 1608 O O . THR A 1 198 ? -19.921 -5.562 24.095 1.00 82.12 198 THR A O 1
ATOM 1611 N N . LEU A 1 199 ? -20.011 -6.035 26.292 1.00 77.12 199 LEU A N 1
ATOM 1612 C CA . LEU A 1 199 ? -18.572 -6.250 26.458 1.00 77.12 199 LEU A CA 1
ATOM 1613 C C . LEU A 1 199 ? -18.072 -7.444 25.623 1.00 77.12 199 LEU A C 1
ATOM 1615 O O . LEU A 1 199 ? -17.056 -7.336 24.939 1.00 77.12 199 LEU A O 1
ATOM 1619 N N . ASP A 1 200 ? -18.820 -8.551 25.613 1.00 78.06 200 ASP A N 1
ATOM 1620 C CA . ASP A 1 200 ? -18.525 -9.733 24.793 1.00 78.06 200 ASP A CA 1
ATOM 1621 C C . ASP A 1 200 ? -18.601 -9.422 23.285 1.00 78.06 200 ASP A C 1
ATOM 1623 O O . ASP A 1 200 ? -17.742 -9.836 22.507 1.00 78.06 200 ASP A O 1
ATOM 1627 N N . GLN A 1 201 ? -19.578 -8.614 22.854 1.00 81.88 201 GLN A N 1
ATOM 1628 C CA . GLN A 1 201 ? -19.668 -8.145 21.466 1.00 81.88 201 GLN A CA 1
ATOM 1629 C C . GLN A 1 201 ? -18.487 -7.254 21.066 1.00 81.88 201 GLN A C 1
ATOM 1631 O O . GLN A 1 201 ? -17.973 -7.394 19.956 1.00 81.88 201 GLN A O 1
ATOM 1636 N N . VAL A 1 202 ? -18.039 -6.355 21.948 1.00 82.69 202 VAL A N 1
ATOM 1637 C CA . VAL A 1 202 ? -16.836 -5.542 21.714 1.00 82.69 202 VAL A CA 1
ATOM 1638 C C . VAL A 1 202 ? -15.600 -6.440 21.612 1.00 82.69 202 VAL A C 1
ATOM 1640 O O . VAL A 1 202 ? -14.843 -6.309 20.652 1.00 82.69 202 VAL A O 1
ATOM 1643 N N . GLY A 1 203 ? -15.435 -7.406 22.522 1.00 75.75 203 GLY A N 1
ATOM 1644 C CA . GLY A 1 203 ? -14.332 -8.373 22.486 1.00 75.75 203 GLY A CA 1
ATOM 1645 C C . GLY A 1 203 ? -14.298 -9.200 21.196 1.00 75.75 203 GLY A C 1
ATOM 1646 O O . GLY A 1 203 ? -13.241 -9.351 20.582 1.00 75.75 203 GLY A O 1
ATOM 1647 N N . LYS A 1 204 ? -15.458 -9.665 20.716 1.00 82.19 204 LYS A N 1
ATOM 1648 C CA . LYS A 1 204 ? -15.597 -10.371 19.428 1.00 82.19 204 LYS A CA 1
ATOM 1649 C C . LYS A 1 204 ? -15.261 -9.493 18.224 1.00 82.19 204 LYS A C 1
ATOM 1651 O O . LYS A 1 204 ? -14.626 -9.959 17.285 1.00 82.19 204 LYS A O 1
ATOM 1656 N N . LYS A 1 205 ? -15.657 -8.217 18.240 1.00 79.88 205 LYS A N 1
ATOM 1657 C CA . LYS A 1 205 ? -15.302 -7.274 17.168 1.00 79.88 205 LYS A CA 1
ATOM 1658 C C . LYS A 1 205 ? -13.803 -6.972 17.145 1.00 79.88 205 LYS A C 1
ATOM 1660 O O . LYS A 1 205 ? -13.222 -6.944 16.068 1.00 79.88 205 LYS A O 1
ATOM 1665 N N . ILE A 1 206 ? -13.175 -6.786 18.307 1.00 77.81 206 ILE A N 1
ATOM 1666 C CA . ILE A 1 206 ? -11.731 -6.519 18.409 1.00 77.81 206 ILE A CA 1
ATOM 1667 C C . ILE A 1 206 ? -10.909 -7.752 18.006 1.00 77.81 206 ILE A C 1
ATOM 1669 O O . ILE A 1 206 ? -9.985 -7.624 17.210 1.00 77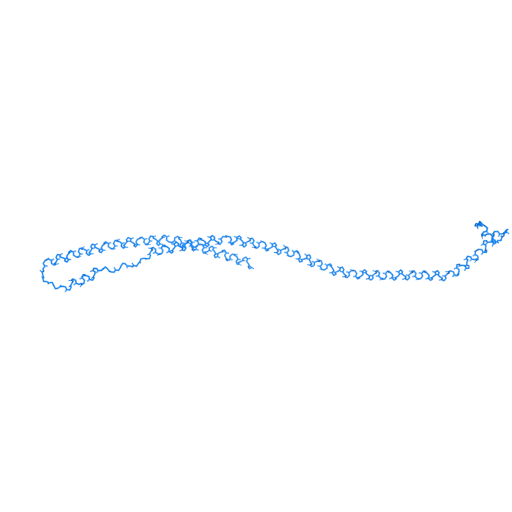.81 206 ILE A O 1
ATOM 1673 N N . SER A 1 207 ? -11.264 -8.946 18.489 1.00 74.94 207 SER A N 1
ATOM 1674 C CA . SER A 1 207 ? -10.598 -10.195 18.076 1.00 74.94 207 SER A CA 1
ATOM 1675 C C . SER A 1 207 ? -10.775 -10.476 16.584 1.00 74.94 207 SER A C 1
ATOM 1677 O O . SER A 1 207 ? -9.799 -10.782 15.909 1.00 74.94 207 SER A O 1
ATOM 1679 N N . GLY A 1 208 ? -11.977 -10.269 16.038 1.00 77.38 208 GLY A N 1
ATOM 1680 C CA . GLY A 1 208 ? -12.223 -10.395 14.601 1.00 77.38 208 GLY A CA 1
ATOM 1681 C C . GLY A 1 208 ? -11.447 -9.382 13.748 1.00 77.38 208 GLY A C 1
ATOM 1682 O O . GLY A 1 208 ? -11.074 -9.705 12.624 1.00 77.38 208 GLY A O 1
ATOM 1683 N N . LEU A 1 209 ? -11.176 -8.178 14.266 1.00 74.44 209 LEU A N 1
ATOM 1684 C CA . LEU A 1 209 ? -10.269 -7.218 13.626 1.00 74.44 209 LEU A CA 1
ATOM 1685 C C . LEU A 1 209 ? -8.815 -7.705 13.674 1.00 74.44 209 LEU A C 1
ATOM 1687 O O . LEU A 1 209 ? -8.114 -7.606 12.672 1.00 74.44 209 LEU A O 1
ATOM 1691 N N . GLN A 1 210 ? -8.376 -8.253 14.810 1.00 72.31 210 GLN A N 1
ATOM 1692 C CA . GLN A 1 210 ? -7.018 -8.764 14.987 1.00 72.31 210 GLN A CA 1
ATOM 1693 C C . GLN A 1 210 ? -6.730 -9.976 14.089 1.00 72.31 210 GLN A C 1
ATOM 1695 O O . GLN A 1 210 ? -5.707 -9.977 13.416 1.00 72.31 210 GLN A O 1
ATOM 1700 N N . GLU A 1 211 ? -7.644 -10.948 14.004 1.00 74.88 211 GLU A N 1
ATOM 1701 C CA . GLU A 1 211 ? -7.515 -12.116 13.113 1.00 74.88 211 GLU A CA 1
ATOM 1702 C C . GLU A 1 211 ? -7.483 -11.739 11.627 1.00 74.88 211 GLU A C 1
ATOM 1704 O O . GLU A 1 211 ? -6.892 -12.454 10.828 1.00 74.88 211 GLU A O 1
ATOM 1709 N N . ARG A 1 212 ? -8.130 -10.634 11.234 1.00 67.69 212 ARG A N 1
ATOM 1710 C CA . ARG A 1 212 ? -8.120 -10.145 9.843 1.00 67.69 212 ARG A CA 1
ATOM 1711 C C . ARG A 1 212 ? -6.899 -9.285 9.518 1.00 67.69 212 ARG A C 1
ATOM 1713 O O . ARG A 1 212 ? -6.650 -9.035 8.341 1.00 67.69 212 ARG A O 1
ATOM 1720 N N . ALA A 1 213 ? -6.203 -8.785 10.538 1.00 63.78 213 ALA A N 1
ATOM 1721 C CA . ALA A 1 213 ? -5.002 -7.968 10.393 1.00 63.78 213 ALA A CA 1
ATOM 1722 C C . ALA A 1 213 ? -3.709 -8.805 10.343 1.00 63.78 213 ALA A C 1
ATOM 1724 O O . ALA A 1 213 ? -2.701 -8.310 9.841 1.00 63.78 213 ALA A O 1
ATOM 1725 N N . THR A 1 214 ? -3.738 -10.035 10.868 1.00 49.41 214 THR A N 1
ATOM 1726 C CA . THR A 1 214 ? -2.665 -11.046 10.7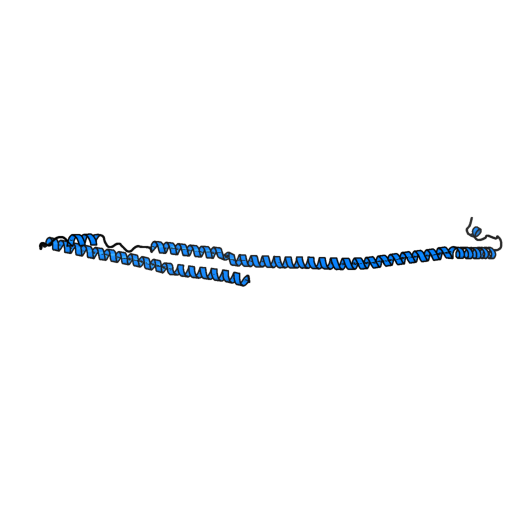85 1.00 49.41 214 THR A CA 1
ATOM 1727 C C . THR A 1 214 ? -2.841 -11.965 9.590 1.00 49.41 214 THR A C 1
ATOM 1729 O O . THR A 1 214 ? -1.827 -12.242 8.916 1.00 49.41 214 THR A O 1
#

pLDDT: mean 82.55, std 11.61, range [49.41, 98.25]

Radius of gyration: 63.52 Å; chains: 1; bounding box: 92×38×195 Å